Protein AF-0000000075758819 (afdb_homodimer)

Radius of gyration: 21.36 Å; Cα contacts (8 Å, |Δi|>4): 501; chains: 2; bounding box: 57×63×83 Å

Secondary structure (DSSP, 8-state):
--------------------S----EEEEEEEESSTTSSSSEEEEEEEEGGGTT--EEGGGG--EEEEEEEEE-TTEEEEEESSSSS-SS-EEE-BT-EEEEEEEE-EEEEEE--/-----------------------PPEEEEEEEESSTTSSSSEEEEEEEEGGGTT--EEGGGG--EEEEEEEEE-TTEEEEEESSSSS-SS-EEE-BT-EEEEEEEE-EEEEEE--

Nearest PDB structures (foldseek):
  4ni3-assembly1_A  TM=6.084E-01  e=2.681E-01  Fusarium graminearum
  7qfa-assembly3_C  TM=2.746E-01  e=2.048E+00  Homo sapiens
  6xwv-assembly1_C  TM=3.159E-01  e=7.795E+00  Drosophila melanogaster
  6xwv-assembly1_B  TM=2.775E-01  e=9.834E+00  Drosophila melanogaster
  2oa2-assembly1_A-2  TM=1.969E-01  e=6.548E+00  Halalkalibacterium halodurans

Foldseek 3Di:
DPPPPPPPPPPPPPPPPPVPDPPQDFQWKKWFAQAFDPPHRTLDIDGDHDVCAFPKAWPSVQHFTFKMAIADHHPQKWKWWALDRPCPPDTDTHDHPDMDGDPGGTTIMHMHGDD/DPPPPPPPPPPPPPPPPPPPDPPQDFQWKKWFAQAFDPPHRTLDIDGDHDVCAFPKAWPSVQHFTFKMAIADHHPQKWKWWALDRPCPPDTDTHDHPDMDGDPGGTTIMHMHGDD

Sequence (230 aa):
MHYITALSLTASLLGMVAATGNPVHRYTQLRAWGQPGCRASNLGEEGIYGDYIGLCVPLGNYDTIRSVSVESVESGCTLYIYRNLQCHSEPIEVPLMKCVSGEHEYKMYKLVCDDMHYITALSLTASLLGMVAATGNPVHRYTQLRAWGQPGCRASNLGEEGIYGDYIGLCVPLGNYDTIRSVSVESVESGCTLYIYRNLQCHSEPIEVPLMKCVSGEHEYKMYKLVCDD

pLDDT: mean 83.29, std 24.7, range [28.8, 98.88]

Organism: Penicillium rubens (strain ATCC 28089 / DSM 1075 / NRRL 1951 / Wisconsin 54-1255) (NCBI:txid500485)

Solvent-accessible surface area (backbone atoms only — not comparable to full-atom values): 13427 Å² total; per-residue (Å²): 135,83,79,74,76,76,76,74,73,74,73,75,73,72,70,71,74,66,79,72,61,76,86,67,61,60,45,27,33,33,37,38,9,50,31,57,69,62,65,48,58,70,71,49,75,48,70,41,42,70,91,50,55,67,40,65,32,70,31,71,85,75,43,69,26,13,12,36,30,22,76,44,66,41,90,66,48,47,42,28,37,15,65,49,91,75,70,77,66,78,74,40,74,43,52,80,78,34,81,41,61,41,94,57,52,39,39,21,31,34,39,43,63,66,130,134,82,78,75,76,76,76,74,73,74,75,76,72,73,69,72,75,64,75,74,60,78,85,67,63,59,44,28,33,32,36,38,8,49,30,57,70,62,67,48,59,72,71,49,74,47,71,41,42,72,91,49,56,68,41,64,33,70,30,73,85,74,44,67,26,13,11,37,30,21,77,43,64,41,90,65,46,48,43,30,36,14,65,48,91,74,70,77,65,77,76,38,74,43,53,80,79,33,77,41,62,39,93,57,54,39,40,21,31,35,39,44,62,66,132

Structure (mmCIF, N/CA/C/O backbone):
data_AF-0000000075758819-model_v1
#
loop_
_entity.id
_entity.type
_entity.pdbx_description
1 polymer 'Pc21g00520 protein'
#
loop_
_atom_site.group_PDB
_atom_site.id
_atom_site.type_symbol
_atom_site.label_atom_id
_atom_site.label_alt_id
_atom_site.label_comp_id
_atom_site.label_asym_id
_atom_site.label_entity_id
_atom_site.label_seq_id
_atom_site.pdbx_PDB_ins_code
_atom_site.Cartn_x
_atom_site.Cartn_y
_atom_site.Cartn_z
_atom_site.occupancy
_atom_site.B_iso_or_equiv
_atom_site.auth_seq_id
_atom_site.auth_comp_id
_atom_site.auth_asym_id
_atom_site.auth_atom_id
_atom_site.pdbx_PDB_model_num
ATOM 1 N N . MET A 1 1 ? -13.094 -2.523 -61.094 1 31.61 1 MET A N 1
ATOM 2 C CA . MET A 1 1 ? -12.102 -1.823 -60.281 1 31.61 1 MET A CA 1
ATOM 3 C C . MET A 1 1 ? -12.586 -1.68 -58.844 1 31.61 1 MET A C 1
ATOM 5 O O . MET A 1 1 ? -13.609 -1.045 -58.594 1 31.61 1 MET A O 1
ATOM 9 N N . HIS A 1 2 ? -12.758 -2.809 -58.156 1 40.47 2 HIS A N 1
ATOM 10 C CA . HIS A 1 2 ? -13.234 -2.961 -56.781 1 40.47 2 HIS A CA 1
ATOM 11 C C . HIS A 1 2 ? -12.359 -2.189 -55.781 1 40.47 2 HIS A C 1
ATOM 13 O O . HIS A 1 2 ? -11.133 -2.316 -55.812 1 40.47 2 HIS A O 1
ATOM 19 N N . TYR A 1 3 ? -12.781 -0.936 -55.469 1 35 3 TYR A N 1
ATOM 20 C CA . TYR A 1 3 ? -12.172 -0.061 -54.469 1 35 3 TYR A CA 1
ATOM 21 C C . TYR A 1 3 ? -12.086 -0.757 -53.125 1 35 3 TYR A C 1
ATOM 23 O O . TYR A 1 3 ? -13.102 -1.226 -52.594 1 35 3 TYR A O 1
ATOM 31 N N . ILE A 1 4 ? -11.086 -1.514 -52.875 1 37 4 ILE A N 1
ATOM 32 C CA . ILE A 1 4 ? -10.797 -2.092 -51.562 1 37 4 ILE A CA 1
ATOM 33 C C . ILE A 1 4 ? -10.664 -0.981 -50.531 1 37 4 ILE A C 1
ATOM 35 O O . ILE A 1 4 ? -9.812 -0.103 -50.656 1 37 4 ILE A O 1
ATOM 39 N N . THR A 1 5 ? -11.773 -0.518 -50.062 1 35.5 5 THR A N 1
ATOM 40 C CA . THR A 1 5 ? -11.688 0.422 -48.938 1 35.5 5 THR A CA 1
ATOM 41 C C . THR A 1 5 ? -10.891 -0.175 -47.781 1 35.5 5 THR A C 1
ATOM 43 O O . THR A 1 5 ? -11.258 -1.219 -47.25 1 35.5 5 THR A O 1
ATOM 46 N N . ALA A 1 6 ? -9.57 0.088 -47.781 1 42.62 6 ALA A N 1
ATOM 47 C CA . ALA A 1 6 ? -8.672 -0.248 -46.656 1 42.62 6 ALA A CA 1
ATOM 48 C C . ALA A 1 6 ? -9.164 0.358 -45.344 1 42.62 6 ALA A C 1
ATOM 50 O O . ALA A 1 6 ? -9.352 1.573 -45.25 1 42.62 6 ALA A O 1
ATOM 51 N N . LEU A 1 7 ? -10.109 -0.348 -44.719 1 38.16 7 LEU A N 1
ATOM 52 C CA . LEU A 1 7 ? -10.469 0.04 -43.344 1 38.16 7 LEU A CA 1
ATOM 53 C C . LEU A 1 7 ? -9.227 0.209 -42.469 1 38.16 7 LEU A C 1
ATOM 55 O O . LEU A 1 7 ? -8.445 -0.73 -42.312 1 38.16 7 LEU A O 1
ATOM 59 N N . SER A 1 8 ? -8.625 1.416 -42.5 1 32.53 8 SER A N 1
ATOM 60 C CA . SER A 1 8 ? -7.551 1.8 -41.594 1 32.53 8 SER A CA 1
ATOM 61 C C . SER A 1 8 ? -7.949 1.561 -40.125 1 32.53 8 SER A C 1
ATOM 63 O O . SER A 1 8 ? -8.938 2.123 -39.656 1 32.53 8 SER A O 1
ATOM 65 N N . LEU A 1 9 ? -7.875 0.321 -39.719 1 34.38 9 LEU A N 1
ATOM 66 C CA . LEU A 1 9 ? -8.016 0.096 -38.281 1 34.38 9 LEU A CA 1
ATOM 67 C C . LEU A 1 9 ? -7.074 1.005 -37.5 1 34.38 9 LEU A C 1
ATOM 69 O O . LEU A 1 9 ? -5.855 0.949 -37.688 1 34.38 9 LEU A O 1
ATOM 73 N N . THR A 1 10 ? -7.469 2.248 -37.312 1 30.88 10 THR A N 1
ATOM 74 C CA . THR A 1 10 ? -6.727 3.084 -36.375 1 30.88 10 THR A CA 1
ATOM 75 C C . THR A 1 10 ? -6.566 2.379 -35.031 1 30.88 10 THR A C 1
ATOM 77 O O . THR A 1 10 ? -7.559 2.01 -34.375 1 30.88 10 THR A O 1
ATOM 80 N N . ALA A 1 11 ? -5.57 1.532 -34.938 1 33.28 11 ALA A N 1
ATOM 81 C CA . ALA A 1 11 ? -5.168 1.012 -33.625 1 33.28 11 ALA A CA 1
ATOM 82 C C . ALA A 1 11 ? -5.012 2.139 -32.594 1 33.28 11 ALA A C 1
ATOM 84 O O . ALA A 1 11 ? -4.242 3.078 -32.812 1 33.28 11 ALA A O 1
ATOM 85 N N . SER A 1 12 ? -6.074 2.615 -31.984 1 30.61 12 SER A N 1
ATOM 86 C CA . SER A 1 12 ? -5.926 3.549 -30.875 1 30.61 12 SER A CA 1
ATOM 87 C C . SER A 1 12 ? -4.891 3.053 -29.875 1 30.61 12 SER A C 1
ATOM 89 O O . SER A 1 12 ? -4.988 1.928 -29.375 1 30.61 12 SER A O 1
ATOM 91 N N . LEU A 1 13 ? -3.627 3.471 -30.031 1 31.78 13 LEU A N 1
ATOM 92 C CA . LEU A 1 13 ? -2.631 3.305 -28.969 1 31.78 13 LEU A CA 1
ATOM 93 C C . LEU A 1 13 ? -3.158 3.826 -27.641 1 31.78 13 LEU A C 1
ATOM 95 O O . LEU A 1 13 ? -3.369 5.031 -27.484 1 31.78 13 LEU A O 1
ATOM 99 N N . LEU A 1 14 ? -4.113 3.15 -27.047 1 29.3 14 LEU A N 1
ATOM 100 C CA . LEU A 1 14 ? -4.309 3.479 -25.641 1 29.3 14 LEU A CA 1
ATOM 101 C C . LEU A 1 14 ? -2.967 3.676 -24.938 1 29.3 14 LEU A C 1
ATOM 103 O O . LEU A 1 14 ? -2.123 2.777 -24.938 1 29.3 14 LEU A O 1
ATOM 107 N N . GLY A 1 15 ? -2.365 4.844 -25.141 1 29.36 15 GLY A N 1
ATOM 108 C CA . GLY A 1 15 ? -1.236 5.227 -24.312 1 29.36 15 GLY A CA 1
ATOM 109 C C . GLY A 1 15 ? -1.367 4.75 -22.875 1 29.36 15 GLY A C 1
ATOM 110 O O . GLY A 1 15 ? -2.32 5.109 -22.188 1 29.36 15 GLY A O 1
ATOM 111 N N . MET A 1 16 ? -0.964 3.578 -22.578 1 29.86 16 MET A N 1
ATOM 112 C CA . MET A 1 16 ? -0.69 3.264 -21.172 1 29.86 16 MET A CA 1
ATOM 113 C C . MET A 1 16 ? 0.051 4.41 -20.5 1 29.86 16 MET A C 1
ATOM 115 O O . MET A 1 16 ? 1.147 4.781 -20.922 1 29.86 16 MET A O 1
ATOM 119 N N . VAL A 1 17 ? -0.583 5.535 -20.297 1 29.95 17 VAL A N 1
ATOM 120 C CA . VAL A 1 17 ? 0.071 6.504 -19.422 1 29.95 17 VAL A CA 1
ATOM 121 C C . VAL A 1 17 ? 0.941 5.773 -18.406 1 29.95 17 VAL A C 1
ATOM 123 O O . VAL A 1 17 ? 0.427 5.09 -17.516 1 29.95 17 VAL A O 1
ATOM 126 N N . ALA A 1 18 ? 2.1 5.285 -18.859 1 33.56 18 ALA A N 1
ATOM 127 C CA . ALA A 1 18 ? 3.115 4.973 -17.844 1 33.56 18 ALA A CA 1
ATOM 128 C C . ALA A 1 18 ? 3.215 6.082 -16.812 1 33.56 18 ALA A C 1
ATOM 130 O O . ALA A 1 18 ? 3.312 7.262 -17.156 1 33.56 18 ALA A O 1
ATOM 131 N N . ALA A 1 19 ? 2.465 6.199 -15.859 1 35.12 19 ALA A N 1
ATOM 132 C CA . ALA A 1 19 ? 2.824 7.113 -14.781 1 35.12 19 ALA A CA 1
ATOM 133 C C . ALA A 1 19 ? 4.32 7.406 -14.781 1 35.12 19 ALA A C 1
ATOM 135 O O . ALA A 1 19 ? 5.141 6.488 -14.695 1 35.12 19 ALA A O 1
ATOM 136 N N . THR A 1 20 ? 4.891 8.336 -15.516 1 36.16 20 THR A N 1
ATOM 137 C CA . THR A 1 20 ? 6.238 8.867 -15.664 1 36.16 20 THR A CA 1
ATOM 138 C C . THR A 1 20 ? 6.93 8.984 -14.312 1 36.16 20 THR A C 1
ATOM 140 O O . THR A 1 20 ? 7.785 9.852 -14.117 1 36.16 20 THR A O 1
ATOM 143 N N . GLY A 1 21 ? 6.34 8.641 -13.258 1 37.31 21 GLY A N 1
ATOM 144 C CA . GLY A 1 21 ? 7.25 8.836 -12.141 1 37.31 21 GLY A CA 1
ATOM 145 C C . GLY A 1 21 ? 8.672 8.398 -12.445 1 37.31 21 GLY A C 1
ATOM 146 O O . GLY A 1 21 ? 8.922 7.762 -13.477 1 37.31 21 GLY A O 1
ATOM 147 N N . ASN A 1 22 ? 9.828 9.094 -11.984 1 41.5 22 ASN A N 1
ATOM 148 C CA . ASN A 1 22 ? 11.211 8.648 -12.133 1 41.5 22 ASN A CA 1
ATOM 149 C C . ASN A 1 22 ? 11.297 7.148 -12.391 1 41.5 22 ASN A C 1
ATOM 151 O O . ASN A 1 22 ? 10.641 6.363 -11.703 1 41.5 22 ASN A O 1
ATOM 155 N N . PRO A 1 23 ? 11.742 6.762 -13.555 1 50.12 23 PRO A N 1
ATOM 156 C CA . PRO A 1 23 ? 11.812 5.355 -13.969 1 50.12 23 PRO A CA 1
ATOM 157 C C . PRO A 1 23 ? 12.266 4.434 -12.836 1 50.12 23 PRO A C 1
ATOM 159 O O . PRO A 1 23 ? 13.445 4.102 -12.742 1 50.12 23 PRO A O 1
ATOM 162 N N . VAL A 1 24 ? 11.695 4.766 -11.578 1 69 24 VAL A N 1
ATOM 163 C CA . VAL A 1 24 ? 12.18 3.93 -10.484 1 69 24 VAL A CA 1
ATOM 164 C C . VAL A 1 24 ? 12.008 2.457 -10.852 1 69 24 VAL A C 1
ATOM 166 O O . VAL A 1 24 ? 11.016 2.076 -11.477 1 69 24 VAL A O 1
ATOM 169 N N . HIS A 1 25 ? 13.195 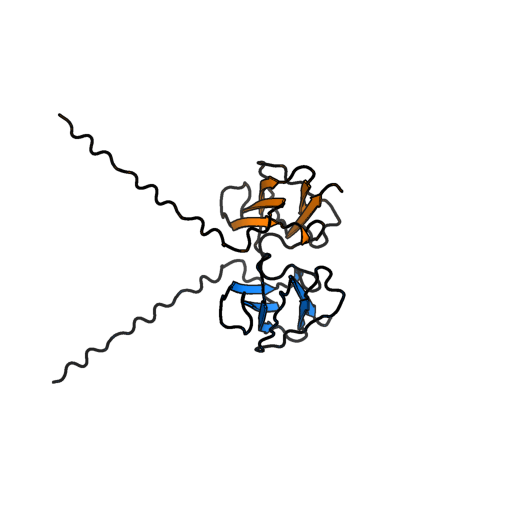1.837 -10.953 1 88 25 HIS A N 1
ATOM 170 C CA . HIS A 1 25 ? 13.328 0.43 -11.305 1 88 25 HIS A CA 1
ATOM 171 C C . HIS A 1 25 ? 12.383 -0.441 -10.492 1 88 25 HIS A C 1
ATOM 173 O O . HIS A 1 25 ? 12.422 -0.427 -9.258 1 88 25 HIS A O 1
ATOM 179 N N . ARG A 1 26 ? 11.445 -1.097 -11.227 1 93.44 26 ARG A N 1
ATOM 180 C CA . ARG A 1 26 ? 10.57 -2.088 -10.609 1 93.44 26 ARG A CA 1
ATOM 181 C C . ARG A 1 26 ? 11.25 -3.453 -10.547 1 93.44 26 ARG A C 1
ATOM 183 O O . ARG A 1 26 ? 11.602 -4.02 -11.586 1 93.44 26 ARG A O 1
ATOM 190 N N . TYR A 1 27 ? 11.398 -3.938 -9.406 1 97.25 27 TYR A N 1
ATOM 191 C CA . TYR A 1 27 ? 11.945 -5.281 -9.227 1 97.25 27 TYR A CA 1
ATOM 192 C C . TYR A 1 27 ? 10.906 -6.336 -9.586 1 97.25 27 TYR A C 1
ATOM 194 O O . TYR A 1 27 ? 11.258 -7.465 -9.945 1 97.25 27 TYR A O 1
ATOM 202 N N . THR A 1 28 ? 9.656 -5.992 -9.453 1 97.19 28 THR A N 1
ATOM 203 C CA . THR A 1 28 ? 8.547 -6.855 -9.852 1 97.19 28 THR A CA 1
ATOM 204 C C . THR A 1 28 ? 7.352 -6.023 -10.305 1 97.19 28 THR A C 1
ATOM 206 O O . THR A 1 28 ? 7.109 -4.938 -9.773 1 97.19 28 THR A O 1
ATOM 209 N N . GLN A 1 29 ? 6.711 -6.551 -11.234 1 97.06 29 GLN A N 1
ATOM 210 C CA . GLN A 1 29 ? 5.402 -6.043 -11.633 1 97.06 29 GLN A CA 1
ATOM 211 C C . GLN A 1 29 ? 4.332 -7.125 -11.516 1 97.06 29 GLN A C 1
ATOM 213 O O . GLN A 1 29 ? 4.449 -8.195 -12.125 1 97.06 29 GLN A O 1
ATOM 218 N N . LEU A 1 30 ? 3.332 -6.879 -10.695 1 98.12 30 LEU A N 1
ATOM 219 C CA . LEU A 1 30 ? 2.219 -7.816 -10.586 1 98.12 30 LEU A CA 1
ATOM 220 C C . LEU A 1 30 ? 0.93 -7.191 -11.109 1 98.12 30 LEU A C 1
ATOM 222 O O . LEU A 1 30 ? 0.866 -5.98 -11.328 1 98.12 30 LEU A O 1
ATOM 226 N N . ARG A 1 31 ? 0.004 -8.031 -11.391 1 97.88 31 ARG A N 1
ATOM 227 C CA . ARG A 1 31 ? -1.374 -7.645 -11.672 1 97.88 31 ARG A CA 1
ATOM 228 C C . ARG A 1 31 ? -2.35 -8.383 -10.758 1 97.88 31 ARG A C 1
ATOM 230 O O . ARG A 1 31 ? -2.154 -9.562 -10.461 1 97.88 31 ARG A O 1
ATOM 237 N N . ALA A 1 32 ? -3.373 -7.703 -10.312 1 98.25 32 ALA A N 1
ATOM 238 C CA . ALA A 1 32 ? -4.34 -8.289 -9.383 1 98.25 32 ALA A CA 1
ATOM 239 C C . ALA A 1 32 ? -5.762 -8.172 -9.93 1 98.25 32 ALA A C 1
ATOM 241 O O . ALA A 1 32 ? -6.066 -7.254 -10.695 1 98.25 32 ALA A O 1
ATOM 242 N N . TRP A 1 33 ? -6.57 -9.078 -9.523 1 98.12 33 TRP A N 1
ATOM 243 C CA . TRP A 1 33 ? -7.98 -9.102 -9.898 1 98.12 33 TRP A CA 1
ATOM 244 C C . TRP A 1 33 ? -8.859 -9.336 -8.672 1 98.12 33 TRP A C 1
ATOM 246 O O . TRP A 1 33 ? -8.477 -10.047 -7.746 1 98.12 33 TRP A O 1
ATOM 256 N N . GLY A 1 34 ? -10.023 -8.805 -8.758 1 97.69 34 GLY A N 1
ATOM 257 C CA . GLY A 1 34 ? -10.953 -8.922 -7.648 1 97.69 34 GLY A CA 1
ATOM 258 C C . GLY A 1 34 ? -11.695 -10.242 -7.625 1 97.69 34 GLY A C 1
ATOM 259 O O . GLY A 1 34 ? -12.344 -10.578 -6.633 1 97.69 34 GLY A O 1
ATOM 260 N N . GLN A 1 35 ? -11.633 -10.922 -8.695 1 98.12 35 GLN A N 1
ATOM 261 C CA . GLN A 1 35 ? -12.258 -12.234 -8.789 1 98.12 35 GLN A CA 1
ATOM 262 C C . GLN A 1 35 ? -11.211 -13.32 -9.047 1 98.12 35 GLN A C 1
ATOM 264 O O . GLN A 1 35 ? -10.125 -13.031 -9.547 1 98.12 35 GLN A O 1
ATOM 269 N N . PRO A 1 36 ? -11.602 -14.555 -8.711 1 98.44 36 PRO A N 1
ATOM 270 C CA . PRO A 1 36 ? -10.664 -15.641 -8.992 1 98.44 36 PRO A CA 1
ATOM 271 C C . PRO A 1 36 ? -10.406 -15.82 -10.492 1 98.44 36 PRO A C 1
ATOM 273 O O . PRO A 1 36 ? -11.266 -15.5 -11.312 1 98.44 36 PRO A O 1
ATOM 276 N N . GLY A 1 37 ? -9.125 -16.219 -10.812 1 98.56 37 GLY A N 1
ATOM 277 C CA . GLY A 1 37 ? -8.875 -16.734 -12.148 1 98.56 37 GLY A CA 1
ATOM 278 C C . GLY A 1 37 ? -8.148 -15.75 -13.039 1 98.56 37 GLY A C 1
ATOM 279 O O . GLY A 1 37 ? -7.996 -15.992 -14.242 1 98.56 37 GLY A O 1
ATOM 280 N N . CYS A 1 38 ? -7.773 -14.688 -12.602 1 98.62 38 CYS A N 1
ATOM 281 C CA . CYS A 1 38 ? -6.945 -13.711 -13.305 1 98.62 38 CYS A CA 1
ATOM 282 C C . CYS A 1 38 ? -7.598 -13.273 -14.609 1 98.62 38 CYS A C 1
ATOM 284 O O . CYS A 1 38 ? -6.934 -13.203 -15.648 1 98.62 38 CYS A O 1
ATOM 286 N N . ARG A 1 39 ? -8.812 -13 -14.539 1 98 39 ARG A N 1
ATOM 287 C CA . ARG A 1 39 ? -9.516 -12.594 -15.758 1 98 39 ARG A CA 1
ATOM 288 C C . ARG A 1 39 ? -10.492 -11.461 -15.461 1 98 39 ARG A C 1
ATOM 290 O O . ARG A 1 39 ? -10.398 -10.383 -16.047 1 98 39 ARG A O 1
ATOM 297 N N . ALA A 1 40 ? -11.422 -11.617 -14.602 1 98 40 ALA A N 1
ATOM 298 C CA . ALA A 1 40 ? -12.484 -10.648 -14.328 1 98 40 ALA A CA 1
ATOM 299 C C . ALA A 1 40 ? -12.086 -9.703 -13.203 1 98 40 ALA A C 1
ATOM 301 O O . ALA A 1 40 ? -11.375 -10.094 -12.281 1 98 40 ALA A O 1
ATOM 302 N N . SER A 1 41 ? -12.609 -8.43 -13.305 1 97 41 SER A N 1
ATOM 303 C CA . SER A 1 41 ? -12.352 -7.406 -12.297 1 97 41 SER A CA 1
ATOM 304 C C . SER A 1 41 ? -10.859 -7.098 -12.195 1 97 41 SER A C 1
ATOM 306 O O . SER A 1 41 ? -10.281 -7.168 -11.109 1 97 41 SER A O 1
ATOM 308 N N . ASN A 1 42 ? -10.359 -6.766 -13.312 1 97.62 42 ASN A N 1
ATOM 309 C CA . ASN A 1 42 ? -8.953 -6.359 -13.398 1 97.62 42 ASN A CA 1
ATOM 310 C C . ASN A 1 42 ? -8.703 -5.078 -12.609 1 97.62 42 ASN A C 1
ATOM 312 O O . ASN A 1 42 ? -9.227 -4.016 -12.953 1 97.62 42 ASN A O 1
ATOM 316 N N . LEU A 1 43 ? -7.891 -5.152 -11.586 1 95.94 43 LEU A N 1
ATOM 317 C CA . LEU A 1 43 ? -7.652 -4.008 -10.711 1 95.94 43 LEU A CA 1
ATOM 318 C C . LEU A 1 43 ? -6.34 -3.316 -11.062 1 95.94 43 LEU A C 1
ATOM 320 O O . LEU A 1 43 ? -5.918 -2.383 -10.383 1 95.94 43 LEU A O 1
ATOM 324 N N . GLY A 1 44 ? -5.68 -3.797 -12.109 1 93.88 44 GLY A N 1
ATOM 325 C CA . GLY A 1 44 ? -4.512 -3.107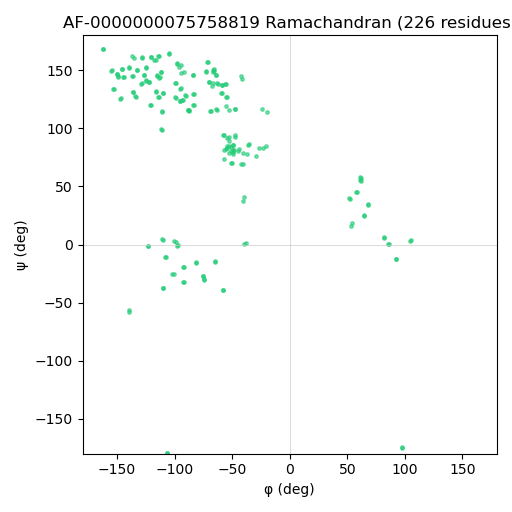 -12.633 1 93.88 44 GLY A CA 1
ATOM 326 C C . GLY A 1 44 ? -3.203 -3.686 -12.125 1 93.88 44 GLY A C 1
ATOM 327 O O . GLY A 1 44 ? -3.178 -4.781 -11.562 1 93.88 44 GLY A O 1
ATOM 328 N N . GLU A 1 45 ? -2.088 -2.979 -12.5 1 94.12 45 GLU A N 1
ATOM 329 C CA . GLU A 1 45 ? -0.735 -3.414 -12.18 1 94.12 45 GLU A CA 1
ATOM 330 C C . GLU A 1 45 ? -0.219 -2.721 -10.922 1 94.12 45 GLU A C 1
ATOM 332 O O . GLU A 1 45 ? -0.673 -1.626 -10.578 1 94.12 45 GLU A O 1
ATOM 337 N N . GLU A 1 46 ? 0.667 -3.383 -10.266 1 92.25 46 GLU A N 1
ATOM 338 C CA . GLU A 1 46 ? 1.439 -2.82 -9.156 1 92.25 46 GLU A CA 1
ATOM 339 C C . GLU A 1 46 ? 2.924 -3.15 -9.297 1 92.25 46 GLU A C 1
ATOM 341 O O . GLU A 1 46 ? 3.291 -4.316 -9.469 1 92.25 46 GLU A O 1
ATOM 346 N N . GLY A 1 47 ? 3.73 -2.094 -9.234 1 94 47 GLY A N 1
ATOM 347 C CA . GLY A 1 47 ? 5.176 -2.266 -9.234 1 94 47 GLY A CA 1
ATOM 348 C C . GLY A 1 47 ? 5.785 -2.201 -7.852 1 94 47 GLY A C 1
ATOM 349 O O . GLY A 1 47 ? 5.383 -1.381 -7.027 1 94 47 GLY A O 1
ATOM 350 N N . ILE A 1 48 ? 6.727 -3.072 -7.633 1 95.12 48 ILE A N 1
ATOM 351 C CA . ILE A 1 48 ? 7.445 -3.061 -6.363 1 95.12 48 ILE A CA 1
ATOM 352 C C . ILE A 1 48 ? 8.875 -2.586 -6.582 1 95.12 48 ILE A C 1
ATOM 354 O O . ILE A 1 48 ? 9.594 -3.133 -7.426 1 95.12 48 ILE A O 1
ATOM 358 N N . TYR A 1 49 ? 9.273 -1.641 -5.781 1 94.12 49 TYR A N 1
ATOM 359 C CA . TYR A 1 49 ? 10.562 -0.977 -5.965 1 94.12 49 TYR A CA 1
ATOM 360 C C . TYR A 1 49 ? 11.578 -1.453 -4.93 1 94.12 49 TYR A C 1
ATOM 362 O O . TYR A 1 49 ? 11.203 -2.074 -3.932 1 94.12 49 TYR A O 1
ATOM 370 N N . GLY A 1 50 ? 12.828 -1.157 -5.227 1 93.56 50 GLY A N 1
ATOM 371 C CA . GLY A 1 50 ? 13.953 -1.712 -4.488 1 93.56 50 GLY A CA 1
ATOM 372 C C . GLY A 1 50 ? 13.906 -1.399 -3.004 1 93.56 50 GLY A C 1
ATOM 373 O O . GLY A 1 50 ? 14.219 -2.254 -2.174 1 93.56 50 GLY A O 1
ATOM 374 N N . ASP A 1 51 ? 13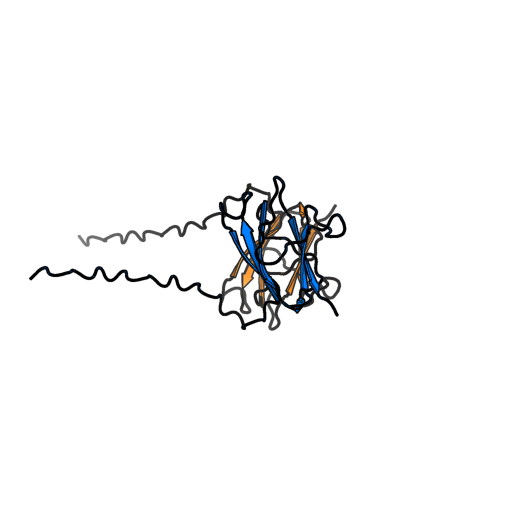.5 -0.203 -2.629 1 91.25 51 ASP A N 1
ATOM 375 C CA . ASP A 1 51 ? 13.484 0.225 -1.233 1 91.25 51 ASP A CA 1
ATOM 376 C C . ASP A 1 51 ? 12.492 -0.597 -0.416 1 91.25 51 ASP A C 1
ATOM 378 O O . ASP A 1 51 ? 12.562 -0.63 0.814 1 91.25 51 ASP A O 1
ATOM 382 N N . TYR A 1 52 ? 11.656 -1.308 -1.085 1 94.25 52 TYR A N 1
ATOM 383 C CA . TYR A 1 52 ? 10.531 -1.916 -0.383 1 94.25 52 TYR A CA 1
ATOM 384 C C . TYR A 1 52 ? 10.68 -3.434 -0.333 1 94.25 52 TYR A C 1
ATOM 386 O O . TYR A 1 52 ? 9.773 -4.133 0.127 1 94.25 52 TYR A O 1
ATOM 394 N N . ILE A 1 53 ? 11.789 -3.895 -0.821 1 95.62 53 ILE A N 1
ATOM 395 C CA . ILE A 1 53 ? 12.094 -5.32 -0.728 1 95.62 53 ILE A CA 1
ATOM 396 C C . ILE A 1 53 ? 12.133 -5.742 0.739 1 95.62 53 ILE A C 1
ATOM 398 O O . ILE A 1 53 ? 12.727 -5.055 1.573 1 95.62 53 ILE A O 1
ATOM 402 N N . GLY A 1 54 ? 11.414 -6.824 1.012 1 95.56 54 GLY A N 1
ATOM 403 C CA . GLY A 1 54 ? 11.414 -7.375 2.357 1 95.56 54 GLY A CA 1
ATOM 404 C C . GLY A 1 54 ? 10.281 -6.836 3.219 1 95.56 54 GLY A C 1
ATOM 405 O O . GLY A 1 54 ? 10.023 -7.355 4.305 1 95.56 54 GLY A O 1
ATOM 406 N N . LEU A 1 55 ? 9.617 -5.812 2.795 1 94.94 55 LEU A N 1
ATOM 407 C CA . LEU A 1 55 ? 8.539 -5.215 3.578 1 94.94 55 LEU A CA 1
ATOM 408 C C . LEU A 1 55 ? 7.227 -5.961 3.35 1 94.94 55 LEU A C 1
ATOM 410 O O . LEU A 1 55 ? 7 -6.512 2.27 1 94.94 55 LEU A O 1
ATOM 414 N N . CYS A 1 56 ? 6.426 -6.031 4.414 1 96.31 56 CYS A N 1
ATOM 415 C CA . CYS A 1 56 ? 5.059 -6.535 4.344 1 96.31 56 CYS A CA 1
ATOM 416 C C . CYS A 1 56 ? 4.082 -5.422 3.986 1 96.31 56 CYS A C 1
ATOM 418 O O . CYS A 1 56 ? 3.92 -4.465 4.746 1 96.31 56 CYS A O 1
ATOM 420 N N . VAL A 1 57 ? 3.455 -5.523 2.85 1 95.38 57 VAL A N 1
ATOM 421 C CA . VAL A 1 57 ? 2.711 -4.406 2.283 1 95.38 57 VAL A CA 1
ATOM 422 C C . VAL A 1 57 ? 1.301 -4.855 1.908 1 95.38 57 VAL A C 1
ATOM 424 O O . VAL A 1 57 ? 1.112 -5.961 1.396 1 95.38 57 VAL A O 1
ATOM 427 N N . PRO A 1 58 ? 0.239 -3.986 2.203 1 94.88 58 PRO A N 1
ATOM 428 C CA . PRO A 1 58 ? -1.097 -4.352 1.726 1 94.88 58 PRO A CA 1
ATOM 429 C C . PRO A 1 58 ? -1.158 -4.512 0.208 1 94.88 58 PRO A C 1
ATOM 431 O O . PRO A 1 58 ? -0.549 -3.725 -0.524 1 94.88 58 PRO A O 1
ATOM 434 N N . LEU A 1 59 ? -1.834 -5.531 -0.158 1 94.44 59 LEU A N 1
ATOM 435 C CA . LEU A 1 59 ? -2.012 -5.82 -1.577 1 94.44 59 LEU A CA 1
ATOM 436 C C . LEU A 1 59 ? -3.174 -5.02 -2.152 1 94.44 59 LEU A C 1
ATOM 438 O O . LEU A 1 59 ? -4.281 -5.047 -1.614 1 94.44 59 LEU A O 1
ATOM 442 N N . GLY A 1 60 ? -2.924 -4.32 -3.283 1 87.75 60 GLY A N 1
ATOM 443 C CA . GLY A 1 60 ? -3.967 -3.699 -4.082 1 87.75 60 GLY A CA 1
ATOM 444 C C . GLY A 1 60 ? -4.648 -2.541 -3.379 1 87.75 60 GLY A C 1
ATOM 445 O O . GLY A 1 60 ? -5.852 -2.324 -3.549 1 87.75 60 GLY A O 1
ATOM 446 N N . ASN A 1 61 ? -4.016 -1.772 -2.609 1 80.12 61 ASN A N 1
ATOM 447 C CA . ASN A 1 61 ? -4.602 -0.618 -1.936 1 80.12 61 ASN A CA 1
ATOM 448 C C . ASN A 1 61 ? -5.883 -0.991 -1.196 1 80.12 61 ASN A C 1
ATOM 450 O O . ASN A 1 61 ? -6.914 -0.338 -1.365 1 80.12 61 ASN A O 1
ATOM 454 N N . TYR A 1 62 ? -5.977 -2.029 -0.594 1 80.5 62 TYR A N 1
ATOM 455 C CA . TYR A 1 62 ? -7.023 -2.5 0.307 1 80.5 62 TYR A CA 1
ATOM 456 C C . TYR A 1 62 ? -8.203 -3.068 -0.474 1 80.5 62 TYR A C 1
ATOM 458 O O . TYR A 1 62 ? -9.258 -3.352 0.099 1 80.5 62 TYR A O 1
ATOM 466 N N . ASP A 1 63 ? -8.125 -3.188 -1.735 1 86.69 63 ASP A N 1
ATOM 467 C CA . ASP A 1 63 ? -9.156 -3.854 -2.525 1 86.69 63 ASP A CA 1
ATOM 468 C C . ASP A 1 63 ? -9.219 -5.344 -2.205 1 86.69 63 ASP A C 1
ATOM 470 O O . ASP A 1 63 ? -8.242 -5.922 -1.727 1 86.69 63 ASP A O 1
ATOM 474 N N . THR A 1 64 ? -10.43 -5.875 -2.355 1 93.56 64 THR A N 1
ATOM 475 C CA . THR A 1 64 ? -10.531 -7.328 -2.281 1 93.56 64 THR A CA 1
ATOM 476 C C . THR A 1 64 ? -9.852 -7.98 -3.482 1 93.56 64 THR A C 1
ATOM 478 O O . THR A 1 64 ? -10.273 -7.777 -4.625 1 93.56 64 THR A O 1
ATOM 481 N N . ILE A 1 65 ? -8.758 -8.758 -3.299 1 97.5 65 ILE A N 1
ATOM 482 C CA . ILE A 1 65 ? -8.008 -9.422 -4.355 1 97.5 65 ILE A CA 1
ATOM 483 C C . ILE A 1 65 ? -8.133 -10.938 -4.207 1 97.5 65 ILE A C 1
ATOM 485 O O . ILE A 1 65 ? -7.867 -11.484 -3.139 1 97.5 65 ILE A O 1
ATOM 489 N N . ARG A 1 66 ? -8.531 -11.531 -5.297 1 98.56 66 ARG A N 1
ATOM 490 C CA . ARG A 1 66 ? -8.703 -12.977 -5.203 1 98.56 66 ARG A CA 1
ATOM 491 C C . ARG A 1 66 ? -7.852 -13.703 -6.238 1 98.56 66 ARG A C 1
ATOM 493 O O . ARG A 1 66 ? -7.797 -14.938 -6.254 1 98.56 66 ARG A O 1
ATOM 500 N N . SER A 1 67 ? -7.102 -12.977 -7.082 1 98.81 67 SER A N 1
ATOM 501 C CA . SER A 1 67 ? -6.109 -13.602 -7.953 1 98.81 67 SER A CA 1
ATOM 502 C C . SER A 1 67 ? -5.008 -12.617 -8.328 1 98.81 67 SER A C 1
ATOM 504 O O . SER A 1 67 ? -5.227 -11.406 -8.336 1 98.81 67 SER A O 1
ATOM 506 N N . VAL A 1 68 ? -3.83 -13.133 -8.555 1 98.81 68 VAL A N 1
ATOM 507 C CA . VAL A 1 68 ? -2.619 -12.352 -8.789 1 98.81 68 VAL A CA 1
ATOM 508 C C . VAL A 1 68 ? -1.729 -13.078 -9.797 1 98.81 68 VAL A C 1
ATOM 510 O O . VAL A 1 68 ? -1.642 -14.305 -9.789 1 98.81 68 VAL A O 1
ATOM 513 N N . SER A 1 69 ? -1.097 -12.336 -10.586 1 98.81 69 SER A N 1
ATOM 514 C CA . SER A 1 69 ? -0.042 -12.844 -11.453 1 98.81 69 SER A CA 1
ATOM 515 C C . SER A 1 69 ? 1.162 -11.906 -11.469 1 98.81 69 SER A C 1
ATOM 517 O O . SER A 1 69 ? 1.008 -10.688 -11.391 1 98.81 69 SER A O 1
ATOM 519 N N . VAL A 1 70 ? 2.299 -12.531 -11.57 1 98.81 70 VAL A N 1
ATOM 520 C CA . VAL A 1 70 ? 3.514 -11.742 -11.742 1 98.81 70 VAL A CA 1
ATOM 521 C C . VAL A 1 70 ? 3.848 -11.633 -13.234 1 98.81 70 VAL A C 1
ATOM 523 O O . VAL A 1 70 ? 3.996 -12.641 -13.922 1 98.81 70 VAL A O 1
ATOM 526 N N . GLU A 1 71 ? 3.93 -10.422 -13.625 1 98.38 71 GLU A N 1
ATOM 527 C CA . GLU A 1 71 ? 4.191 -10.18 -15.039 1 98.38 71 GLU A CA 1
ATOM 528 C C . GLU A 1 71 ? 5.688 -10.055 -15.305 1 98.38 71 GLU A C 1
ATOM 530 O O . GLU A 1 71 ? 6.152 -10.359 -16.406 1 98.38 71 GLU A O 1
ATOM 535 N N . SER A 1 72 ? 6.418 -9.547 -14.375 1 98.19 72 SER A N 1
ATOM 536 C CA . SER A 1 72 ? 7.875 -9.5 -14.422 1 98.19 72 SER A CA 1
ATOM 537 C C . SER A 1 72 ? 8.477 -9.547 -13.023 1 98.19 72 SER A C 1
ATOM 539 O O . SER A 1 72 ? 7.887 -9.031 -12.07 1 98.19 72 SER A O 1
ATOM 541 N N . VAL A 1 73 ? 9.625 -10.164 -12.961 1 98.25 73 VAL A N 1
ATOM 542 C CA . VAL A 1 73 ? 10.328 -10.258 -11.688 1 98.25 73 VAL A CA 1
ATOM 543 C C . VAL A 1 73 ? 11.828 -10.375 -11.93 1 98.25 73 VAL A C 1
ATOM 545 O O . VAL A 1 73 ? 12.266 -11.07 -12.852 1 98.25 73 VAL A O 1
ATOM 548 N N . GLU A 1 74 ? 12.555 -9.586 -11.18 1 97.62 74 GLU A N 1
ATOM 549 C CA . GLU A 1 74 ? 14.008 -9.641 -11.289 1 97.62 74 GLU A CA 1
ATOM 550 C C . GLU A 1 74 ? 14.547 -10.992 -10.812 1 97.62 74 GLU A C 1
ATOM 552 O O . GLU A 1 74 ? 13.984 -11.602 -9.898 1 97.62 74 GLU A O 1
ATOM 557 N N . SER A 1 75 ? 15.695 -11.344 -11.484 1 97 75 SER A N 1
ATOM 558 C CA . SER A 1 75 ? 16.344 -12.594 -11.078 1 97 75 SER A CA 1
ATOM 559 C C . SER A 1 75 ? 16.656 -12.586 -9.586 1 97 75 SER A C 1
ATOM 561 O O . SER A 1 75 ? 17.141 -11.586 -9.055 1 97 75 SER A O 1
ATOM 563 N N . GLY A 1 76 ? 16.406 -13.766 -8.938 1 98.06 76 GLY A N 1
ATOM 564 C CA . GLY A 1 76 ? 16.734 -13.906 -7.527 1 98.06 76 GLY A CA 1
ATOM 565 C C . GLY A 1 76 ? 15.625 -13.391 -6.613 1 98.06 76 GLY A C 1
ATOM 566 O O . GLY A 1 76 ? 15.75 -13.453 -5.391 1 98.06 76 GLY A O 1
ATOM 567 N N . CYS A 1 77 ? 14.578 -12.922 -7.184 1 98.56 77 CYS A N 1
ATOM 568 C CA . CYS A 1 77 ? 13.484 -12.398 -6.379 1 98.56 77 CYS A CA 1
ATOM 569 C C . CYS A 1 77 ? 12.25 -13.281 -6.492 1 98.56 77 CYS A C 1
ATOM 571 O O . CYS A 1 77 ? 11.992 -13.875 -7.547 1 98.56 77 CYS A O 1
ATOM 573 N N . THR A 1 78 ? 11.484 -13.344 -5.434 1 98.62 78 THR A N 1
ATOM 574 C CA . THR A 1 78 ? 10.234 -14.094 -5.371 1 98.62 78 THR A CA 1
ATOM 575 C C . THR A 1 78 ? 9.148 -13.281 -4.676 1 98.62 78 THR A C 1
ATOM 577 O O . THR A 1 78 ? 9.375 -12.727 -3.598 1 98.62 78 THR A O 1
ATOM 580 N N . LEU A 1 79 ? 7.988 -13.227 -5.309 1 98.75 79 LEU A N 1
ATOM 581 C CA . LEU A 1 79 ? 6.84 -12.562 -4.695 1 98.75 79 LEU A CA 1
ATOM 582 C C . LEU A 1 79 ? 6.016 -13.562 -3.887 1 98.75 79 LEU A C 1
ATOM 584 O O . LEU A 1 79 ? 5.652 -14.625 -4.387 1 98.75 79 LEU A O 1
ATOM 588 N N . TYR A 1 80 ? 5.746 -13.234 -2.688 1 98.69 80 TYR A N 1
ATOM 589 C CA . TYR A 1 80 ? 4.801 -13.969 -1.852 1 98.69 80 TYR A CA 1
ATOM 590 C C . TYR A 1 80 ? 3.574 -13.117 -1.54 1 98.69 80 TYR A C 1
ATOM 592 O O . TYR A 1 80 ? 3.691 -11.906 -1.313 1 98.69 80 TYR A O 1
ATOM 600 N N . ILE A 1 81 ? 2.424 -13.789 -1.496 1 98.5 81 ILE A N 1
ATOM 601 C CA . ILE A 1 81 ? 1.206 -13.133 -1.03 1 98.5 81 ILE A CA 1
ATOM 602 C C . ILE A 1 81 ? 0.658 -13.875 0.189 1 98.5 81 ILE A C 1
ATOM 604 O O . ILE A 1 81 ? 1.044 -15.016 0.458 1 98.5 81 ILE A O 1
ATOM 608 N N . TYR A 1 82 ? -0.163 -13.195 0.902 1 97.69 82 TYR A N 1
ATOM 609 C CA . TYR A 1 82 ? -0.638 -13.703 2.184 1 97.69 82 TYR A CA 1
ATOM 610 C C . TYR A 1 82 ? -2.121 -13.414 2.371 1 97.69 82 TYR A C 1
ATOM 612 O O . TYR A 1 82 ? -2.621 -12.383 1.911 1 97.69 82 TYR A O 1
ATOM 620 N N . ARG A 1 83 ? -2.773 -14.234 3.129 1 95.62 83 ARG A N 1
ATOM 621 C CA . ARG A 1 83 ? -4.188 -14.039 3.434 1 95.62 83 ARG A CA 1
ATOM 622 C C . ARG A 1 83 ? -4.363 -13.25 4.727 1 95.62 83 ARG A C 1
ATOM 624 O O . ARG A 1 83 ? -5.441 -12.719 4.992 1 95.62 83 ARG A O 1
ATOM 631 N N . ASN A 1 84 ? -3.328 -13.266 5.473 1 93.88 84 ASN A N 1
ATOM 632 C CA . ASN A 1 84 ? -3.377 -12.523 6.73 1 93.88 84 ASN A CA 1
ATOM 633 C C . ASN A 1 84 ? -2.535 -11.258 6.664 1 93.88 84 ASN A C 1
ATOM 635 O O . ASN A 1 84 ? -1.899 -10.977 5.645 1 93.88 84 ASN A O 1
ATOM 639 N N . LEU A 1 85 ? -2.49 -10.492 7.781 1 93.94 85 LEU A N 1
ATOM 640 C CA . LEU A 1 85 ? -1.904 -9.156 7.75 1 93.94 85 LEU A CA 1
ATOM 641 C C . LEU A 1 85 ? -0.459 -9.188 8.242 1 93.94 85 LEU A C 1
ATOM 643 O O . LEU A 1 85 ? 0.228 -8.164 8.219 1 93.94 85 LEU A O 1
ATOM 647 N N . GLN A 1 86 ? 0.141 -10.273 8.633 1 91.38 86 GLN A N 1
ATOM 648 C CA . GLN A 1 86 ? 1.432 -10.312 9.312 1 91.38 86 GLN A CA 1
ATOM 649 C C . GLN A 1 86 ? 2.523 -10.852 8.391 1 91.38 86 GLN A C 1
ATOM 651 O O . GLN A 1 86 ? 3.713 -10.703 8.68 1 91.38 86 GLN A O 1
ATOM 656 N N . CYS A 1 87 ? 2.232 -11.367 7.309 1 94.69 87 CYS A N 1
ATOM 657 C CA . CYS A 1 87 ? 3.18 -11.938 6.352 1 94.69 87 CYS A CA 1
ATOM 658 C C . CYS A 1 87 ? 4.078 -12.969 7.02 1 94.69 87 CYS A C 1
ATOM 660 O O . CYS A 1 87 ? 5.242 -13.117 6.645 1 94.69 87 CYS A O 1
ATOM 662 N N . HIS A 1 88 ? 3.824 -13.477 8.109 1 87.81 88 HIS A N 1
ATOM 663 C CA . HIS A 1 88 ? 4.723 -14.406 8.789 1 87.81 88 HIS A CA 1
ATOM 664 C C . HIS A 1 88 ? 4.273 -15.852 8.602 1 87.81 88 HIS A C 1
ATOM 666 O O . HIS A 1 88 ? 5.09 -16.766 8.664 1 87.81 88 HIS A O 1
ATOM 672 N N . SER A 1 89 ? 2.986 -16.016 8.359 1 87.94 89 SER A N 1
ATOM 673 C CA . SER A 1 89 ? 2.561 -17.406 8.281 1 87.94 89 SER A CA 1
ATOM 674 C C . SER A 1 89 ? 1.914 -17.719 6.934 1 87.94 89 SER A C 1
ATOM 676 O O . SER A 1 89 ? 1.239 -16.859 6.355 1 87.94 89 SER A O 1
ATOM 678 N N . GLU A 1 90 ? 2.229 -18.922 6.371 1 92 90 GLU A N 1
ATOM 679 C CA . GLU A 1 90 ? 1.63 -19.547 5.195 1 92 90 GLU A CA 1
ATOM 680 C C . GLU A 1 90 ? 1.846 -18.703 3.947 1 92 90 GLU A C 1
ATOM 682 O O . GLU A 1 90 ? 0.886 -18.328 3.27 1 92 90 GLU A O 1
ATOM 687 N N . PRO A 1 91 ? 3.119 -18.406 3.598 1 97.56 91 PRO A N 1
ATOM 688 C CA . PRO A 1 91 ? 3.369 -17.688 2.354 1 97.56 91 PRO A CA 1
ATOM 689 C C . PRO A 1 91 ? 2.91 -18.453 1.115 1 97.56 91 PRO A C 1
ATOM 691 O O . PRO A 1 91 ? 3.031 -19.672 1.063 1 97.56 91 PRO A O 1
ATOM 694 N N . ILE A 1 92 ? 2.303 -17.734 0.182 1 98.44 92 ILE A N 1
ATOM 695 C CA . ILE A 1 92 ? 1.948 -18.297 -1.121 1 98.44 92 ILE A CA 1
ATOM 696 C C . ILE A 1 92 ? 2.82 -17.656 -2.203 1 98.44 92 ILE A C 1
ATOM 698 O O . ILE A 1 92 ? 2.738 -16.453 -2.453 1 98.44 92 ILE A O 1
ATOM 702 N N . GLU A 1 93 ? 3.613 -18.391 -2.797 1 98.56 93 GLU A N 1
ATOM 703 C CA . GLU A 1 93 ? 4.457 -17.891 -3.877 1 98.56 93 GLU A CA 1
ATOM 704 C C . GLU A 1 93 ? 3.635 -17.578 -5.125 1 98.56 93 GLU A C 1
ATOM 706 O O . GLU A 1 93 ? 2.736 -18.344 -5.488 1 98.56 93 GLU A O 1
ATOM 711 N N . VAL A 1 94 ? 3.955 -16.531 -5.766 1 98.88 94 VAL A N 1
ATOM 712 C CA . VAL A 1 94 ? 3.375 -16.203 -7.066 1 98.88 94 VAL A CA 1
ATOM 713 C C . VAL A 1 94 ? 4.445 -16.328 -8.148 1 98.88 94 VAL A C 1
ATOM 715 O O . VAL A 1 94 ? 5.219 -15.391 -8.367 1 98.88 94 VAL A O 1
ATOM 718 N N . PRO A 1 95 ? 4.477 -17.438 -8.867 1 98.5 95 PRO A N 1
ATOM 719 C CA . PRO A 1 95 ? 5.508 -17.609 -9.898 1 98.5 95 PRO A CA 1
ATOM 720 C C . PRO A 1 95 ? 5.281 -16.719 -11.109 1 98.5 95 PRO A C 1
ATOM 722 O O . PRO A 1 95 ? 4.152 -16.297 -11.367 1 98.5 95 PRO A O 1
ATOM 725 N N . LEU A 1 96 ? 6.375 -16.438 -11.859 1 98.62 96 LEU A N 1
ATOM 726 C CA . LEU A 1 96 ? 6.328 -15.648 -13.086 1 98.62 96 LEU A CA 1
ATOM 727 C C . LEU A 1 96 ? 5.32 -16.234 -14.07 1 98.62 96 LEU A C 1
ATOM 729 O O . LEU A 1 96 ? 5.328 -17.438 -14.328 1 98.62 96 LEU A O 1
ATOM 733 N N . MET A 1 97 ? 4.387 -15.406 -14.547 1 98.31 97 MET A N 1
ATOM 734 C CA . MET A 1 97 ? 3.443 -15.688 -15.625 1 98.31 97 MET A CA 1
ATOM 735 C C . MET A 1 97 ? 2.486 -16.812 -15.227 1 98.31 97 MET A C 1
ATOM 737 O O . MET A 1 97 ? 2 -17.547 -16.094 1 98.31 97 MET A O 1
ATOM 741 N N . LYS A 1 98 ? 2.258 -17.016 -13.984 1 98.75 98 LYS A N 1
ATOM 742 C CA . LYS A 1 98 ? 1.26 -17.969 -13.484 1 98.75 98 LYS A CA 1
ATOM 743 C C . LYS A 1 98 ? 0.148 -17.234 -12.734 1 98.75 98 LYS A C 1
ATOM 745 O O . LYS A 1 98 ? 0.405 -16.266 -12.016 1 98.75 98 LYS A O 1
ATOM 750 N N . CYS A 1 99 ? -1.013 -17.828 -12.906 1 98.88 99 CYS A N 1
ATOM 751 C CA . CYS A 1 99 ? -2.16 -17.297 -12.172 1 98.88 99 CYS A CA 1
ATOM 752 C C . CYS A 1 99 ? -2.277 -17.953 -10.805 1 98.88 99 CYS A C 1
ATOM 754 O O . CYS A 1 99 ? -2.463 -19.172 -10.703 1 98.88 99 CYS A O 1
ATOM 756 N N . VAL A 1 100 ? -2.141 -17.234 -9.734 1 98.88 100 VAL A N 1
ATOM 757 C CA . VAL A 1 100 ? -2.443 -17.672 -8.383 1 98.88 100 VAL A CA 1
ATOM 758 C C . VAL A 1 100 ? -3.824 -17.172 -7.965 1 98.88 100 VAL A C 1
ATOM 760 O O . VAL A 1 100 ? -4.094 -15.977 -8 1 98.88 100 VAL A O 1
ATOM 763 N N . SER A 1 101 ? -4.633 -18.047 -7.551 1 98.69 101 SER A N 1
ATOM 764 C CA . SER A 1 101 ? -6.047 -17.75 -7.379 1 98.69 101 SER A CA 1
ATOM 765 C C . SER A 1 101 ? -6.641 -18.5 -6.195 1 98.69 101 SER A C 1
ATOM 767 O O . SER A 1 101 ? -6.156 -19.578 -5.832 1 98.69 101 SER A O 1
ATOM 769 N N . GLY A 1 102 ? -7.676 -17.875 -5.586 1 97.62 102 GLY A N 1
ATOM 770 C CA . GLY A 1 102 ? -8.375 -18.531 -4.484 1 97.62 102 GLY A CA 1
ATOM 771 C C . GLY A 1 102 ? -9.742 -17.922 -4.207 1 97.62 102 GLY A C 1
ATOM 772 O O . GLY A 1 102 ? -10.07 -16.844 -4.727 1 97.62 102 GLY A O 1
ATOM 773 N N . GLU A 1 103 ? -10.484 -18.641 -3.406 1 96.25 103 GLU A N 1
ATOM 774 C CA . GLU A 1 103 ? -11.812 -18.172 -3.025 1 96.25 103 GLU A CA 1
ATOM 775 C C . GLU A 1 103 ? -11.719 -17.031 -2.008 1 96.25 103 GLU A C 1
ATOM 777 O O . GLU A 1 103 ? -12.57 -16.141 -1.982 1 96.25 103 GLU A O 1
ATOM 782 N N . HIS A 1 104 ? -10.719 -17.094 -1.265 1 95.94 104 HIS A N 1
ATOM 783 C CA . HIS A 1 104 ? -10.539 -16.062 -0.236 1 95.94 104 HIS A CA 1
ATOM 784 C C . HIS A 1 104 ? -9.578 -14.977 -0.701 1 95.94 104 HIS A C 1
ATOM 786 O O . HIS A 1 104 ? -8.758 -15.203 -1.598 1 95.94 104 HIS A O 1
ATOM 792 N N . GLU A 1 105 ? -9.734 -13.852 -0.123 1 96.12 105 GLU A N 1
ATOM 793 C CA . GLU A 1 105 ? -8.922 -12.711 -0.528 1 96.12 105 GLU A CA 1
ATOM 794 C C . GLU A 1 105 ? -7.477 -12.867 -0.057 1 96.12 105 GLU A C 1
ATOM 796 O O . GLU A 1 105 ? -7.215 -13.508 0.963 1 96.12 105 GLU A O 1
ATOM 801 N N . TYR A 1 106 ? -6.57 -12.328 -0.805 1 97.19 106 TYR A N 1
ATOM 802 C CA . TYR A 1 106 ? -5.191 -12.07 -0.41 1 97.19 106 TYR A CA 1
ATOM 803 C C . TYR A 1 106 ? -5.023 -10.648 0.098 1 97.19 106 TYR A C 1
ATOM 805 O O . TYR A 1 106 ? -5.52 -9.695 -0.518 1 97.19 106 TYR A O 1
ATOM 813 N N . LYS A 1 107 ? -4.34 -10.523 1.197 1 96 107 LYS A N 1
ATOM 814 C CA . LYS A 1 107 ? -4.379 -9.219 1.86 1 96 107 LYS A CA 1
ATOM 815 C C . LYS A 1 107 ? -3.029 -8.516 1.759 1 96 107 LYS A C 1
ATOM 817 O O . LYS A 1 107 ? -2.973 -7.285 1.686 1 96 107 LYS A O 1
ATOM 822 N N . MET A 1 108 ? -1.928 -9.25 1.854 1 97.12 108 MET A N 1
ATOM 823 C CA . MET A 1 108 ? -0.596 -8.648 1.919 1 97.12 108 MET A CA 1
ATOM 824 C C . MET A 1 108 ? 0.326 -9.266 0.872 1 97.12 108 MET A C 1
ATOM 826 O O . MET A 1 108 ? 0.044 -10.344 0.347 1 97.12 108 MET A O 1
ATOM 830 N N . TYR A 1 109 ? 1.372 -8.578 0.592 1 97.12 109 TYR A N 1
ATOM 831 C CA . TYR A 1 109 ? 2.449 -9.172 -0.193 1 97.12 109 TYR A CA 1
ATOM 832 C C . TYR A 1 109 ? 3.811 -8.82 0.397 1 97.12 109 TYR A C 1
ATOM 834 O O . TYR A 1 109 ? 3.924 -7.898 1.21 1 97.12 109 TYR A O 1
ATOM 842 N N . LYS A 1 110 ? 4.805 -9.578 0.011 1 97.69 110 LYS A N 1
ATOM 843 C CA . LYS A 1 110 ? 6.215 -9.367 0.326 1 97.69 110 LYS A CA 1
ATOM 844 C C . LYS A 1 110 ? 7.109 -9.852 -0.813 1 97.69 110 LYS A C 1
ATOM 846 O O . LYS A 1 110 ? 6.973 -10.984 -1.279 1 97.69 110 LYS A O 1
ATOM 851 N N . LEU A 1 111 ? 7.922 -8.992 -1.275 1 97.88 111 LEU A N 1
ATOM 852 C CA . LEU A 1 111 ? 8.953 -9.383 -2.23 1 97.88 111 LEU A CA 1
ATOM 853 C C . LEU A 1 111 ? 10.25 -9.727 -1.513 1 97.88 111 LEU A C 1
ATOM 855 O O . LEU A 1 111 ? 10.758 -8.938 -0.714 1 97.88 111 LEU A O 1
ATOM 859 N N . VAL A 1 112 ? 10.711 -10.859 -1.755 1 98.19 112 VAL A N 1
ATOM 860 C CA . VAL A 1 112 ? 11.961 -11.305 -1.142 1 98.19 112 VAL A CA 1
ATOM 861 C C . VAL A 1 112 ? 13.016 -11.531 -2.223 1 98.19 112 VAL A C 1
ATOM 863 O O . VAL A 1 112 ? 12.742 -12.172 -3.24 1 98.19 112 VAL A O 1
ATOM 866 N N . CYS A 1 113 ? 14.164 -11.039 -2.047 1 97.94 113 CYS A N 1
ATOM 867 C CA . CYS A 1 113 ? 15.25 -11.195 -3.002 1 97.94 113 CYS A CA 1
ATOM 868 C C . CYS A 1 113 ? 16.5 -11.75 -2.322 1 97.94 113 CYS A C 1
ATOM 870 O O . CYS A 1 113 ? 16.75 -11.453 -1.153 1 97.94 113 CYS A O 1
ATOM 872 N N . ASP A 1 114 ? 17.141 -12.508 -3.121 1 92.94 114 ASP A N 1
ATOM 873 C CA . ASP A 1 114 ? 18.391 -13.086 -2.641 1 92.94 114 ASP A CA 1
ATOM 874 C C . ASP A 1 114 ? 19.453 -12 -2.436 1 92.94 114 ASP A C 1
ATOM 876 O O . ASP A 1 114 ? 19.453 -10.992 -3.139 1 92.94 114 ASP A O 1
ATOM 880 N N . ASP A 1 115 ? 20.234 -11.969 -1.381 1 75.44 115 ASP A N 1
ATOM 881 C CA . ASP A 1 115 ? 21.344 -11.062 -1.075 1 75.44 115 ASP A CA 1
ATOM 882 C C . ASP A 1 115 ? 22.438 -11.156 -2.133 1 75.44 115 ASP A C 1
ATOM 884 O O . ASP A 1 115 ? 22.625 -12.203 -2.758 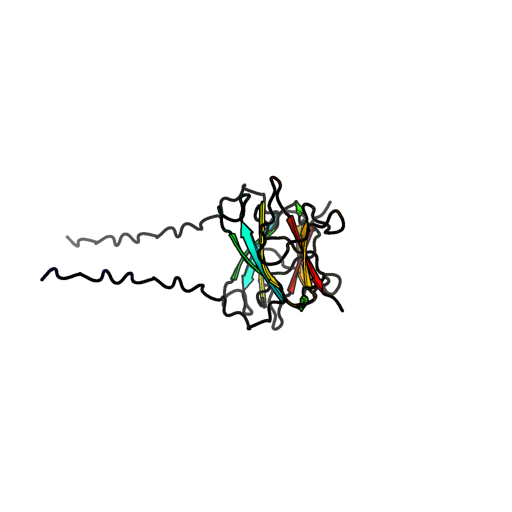1 75.44 115 ASP A O 1
ATOM 888 N N . MET B 1 1 ? -35.594 44.531 -23.094 1 30.81 1 MET B N 1
ATOM 889 C CA . MET B 1 1 ? -35.781 43.312 -22.328 1 30.81 1 MET B CA 1
ATOM 890 C C . MET B 1 1 ? -34.625 42.344 -22.594 1 30.81 1 MET B C 1
ATOM 892 O O . MET B 1 1 ? -34.375 41.969 -23.734 1 30.81 1 MET B O 1
ATOM 896 N N . HIS B 1 2 ? -33.438 42.625 -22.062 1 38.22 2 HIS B N 1
ATOM 897 C CA . HIS B 1 2 ? -32.156 41.906 -22.156 1 38.22 2 HIS B CA 1
ATOM 898 C C . HIS B 1 2 ? -32.281 40.5 -21.656 1 38.22 2 HIS B C 1
ATOM 900 O O . HIS B 1 2 ? -32.844 40.25 -20.578 1 38.22 2 HIS B O 1
ATOM 906 N N . TYR B 1 3 ? -32.531 39.562 -22.625 1 33.53 3 TYR B N 1
ATOM 907 C CA . TYR B 1 3 ? -32.594 38.125 -22.391 1 33.53 3 TYR B CA 1
ATOM 908 C C . TYR B 1 3 ? -31.328 37.625 -21.672 1 33.53 3 TYR B C 1
ATOM 910 O O . TYR B 1 3 ? -30.219 37.875 -22.109 1 33.53 3 TYR B O 1
ATOM 918 N N . ILE B 1 4 ? -31.312 37.625 -20.375 1 36.44 4 ILE B N 1
ATOM 919 C CA . ILE B 1 4 ? -30.266 37.062 -19.531 1 36.44 4 ILE B CA 1
ATOM 920 C C . ILE B 1 4 ? -30.078 35.562 -19.859 1 36.44 4 ILE B C 1
ATOM 922 O O . ILE B 1 4 ? -31.016 34.781 -19.719 1 36.44 4 ILE B O 1
ATOM 926 N N . THR B 1 5 ? -29.5 35.312 -20.938 1 34.75 5 THR B N 1
ATOM 927 C CA . THR B 1 5 ? -29.203 33.906 -21.188 1 34.75 5 THR B CA 1
ATOM 928 C C . THR B 1 5 ? -28.453 33.312 -20 1 34.75 5 THR B C 1
ATOM 930 O O . THR B 1 5 ? -27.359 33.781 -19.656 1 34.75 5 THR B O 1
ATOM 933 N N . ALA B 1 6 ? -29.188 32.719 -19.062 1 41.81 6 ALA B N 1
ATOM 934 C CA . ALA B 1 6 ? -28.672 31.938 -17.938 1 41.81 6 ALA B CA 1
ATOM 935 C C . ALA B 1 6 ? -27.75 30.828 -18.406 1 41.81 6 ALA B C 1
ATOM 937 O O . ALA B 1 6 ? -28.156 29.984 -19.219 1 41.81 6 ALA B O 1
ATOM 938 N N . LEU B 1 7 ? -26.484 31.172 -18.641 1 37.44 7 LEU B N 1
ATOM 939 C CA . LEU B 1 7 ? -25.484 30.125 -18.891 1 37.44 7 LEU B CA 1
ATOM 940 C C . LEU B 1 7 ? -25.562 29.047 -17.828 1 37.44 7 LEU B C 1
ATOM 942 O O . LEU B 1 7 ? -25.406 29.328 -16.641 1 37.44 7 LEU B O 1
ATOM 946 N N . SER B 1 8 ? -26.438 28.062 -18.016 1 32.44 8 SER B N 1
ATOM 947 C CA . SER B 1 8 ? -26.484 26.859 -17.203 1 32.44 8 SER B CA 1
ATOM 948 C C . SER B 1 8 ? -25.109 26.219 -17.062 1 32.44 8 SER B C 1
ATOM 950 O O . SER B 1 8 ? -24.484 25.859 -18.078 1 32.44 8 SER B O 1
ATOM 952 N N . LEU B 1 9 ? -24.297 26.766 -16.219 1 33.91 9 LEU B N 1
ATOM 953 C CA . LEU B 1 9 ? -23.078 26.031 -15.883 1 33.91 9 LEU B CA 1
ATOM 954 C C . LEU B 1 9 ? -23.375 24.594 -15.508 1 33.91 9 LEU B C 1
ATOM 956 O O . LEU B 1 9 ? -24.125 24.344 -14.562 1 33.91 9 LEU B O 1
ATOM 960 N N . THR B 1 10 ? -23.578 23.781 -16.547 1 29.67 10 THR B N 1
ATOM 961 C CA . THR B 1 10 ? -23.641 22.359 -16.234 1 29.67 10 THR B CA 1
ATOM 962 C C . THR B 1 10 ? -22.422 21.922 -15.43 1 29.67 10 THR B C 1
ATOM 964 O O . THR B 1 10 ? -21.281 22.094 -15.875 1 29.67 10 THR B O 1
ATOM 967 N N . ALA B 1 11 ? -22.484 22.109 -14.117 1 33.81 11 ALA B N 1
ATOM 968 C CA . ALA B 1 11 ? -21.5 21.5 -13.211 1 33.81 11 ALA B CA 1
ATOM 969 C C . ALA B 1 11 ? -21.328 20.016 -13.516 1 33.81 11 ALA B C 1
ATOM 971 O O . ALA B 1 11 ? -22.297 19.25 -13.508 1 33.81 11 ALA B O 1
ATOM 972 N N . SER B 1 12 ? -20.516 19.672 -14.531 1 29.98 12 SER B N 1
ATOM 973 C CA . SER B 1 12 ? -20.188 18.25 -14.703 1 29.98 12 SER B CA 1
ATOM 974 C C . SER B 1 12 ? -19.781 17.609 -13.383 1 29.98 12 SER B C 1
ATOM 976 O O . SER B 1 12 ? -18.875 18.109 -12.695 1 29.98 12 SER B O 1
ATOM 978 N N . LEU B 1 13 ? -20.719 16.984 -12.68 1 31.45 13 LEU B N 1
ATOM 979 C CA . LEU B 1 13 ? -20.391 16.125 -11.555 1 31.45 13 LEU B CA 1
ATOM 980 C C . LEU B 1 13 ? -19.328 15.109 -11.945 1 31.45 13 LEU B C 1
ATOM 982 O O . LEU B 1 13 ? -19.562 14.234 -12.781 1 31.45 13 LEU B O 1
ATOM 986 N N . LEU B 1 14 ? -18.094 15.539 -12.172 1 29.36 14 LEU B N 1
ATOM 987 C CA . LEU B 1 14 ? -17.078 14.484 -12.164 1 29.36 14 LEU B CA 1
ATOM 988 C C . LEU B 1 14 ? -17.391 13.438 -11.102 1 29.36 14 LEU B C 1
ATOM 990 O O . LEU B 1 14 ? -17.484 13.766 -9.914 1 29.36 14 LEU B O 1
ATOM 994 N N . GLY B 1 15 ? -18.297 12.578 -11.375 1 28.8 15 GLY B N 1
ATOM 995 C CA . GLY B 1 15 ? -18.5 11.398 -10.547 1 28.8 15 GLY B CA 1
ATOM 996 C C . GLY B 1 15 ? -17.203 10.828 -10 1 28.8 15 GLY B C 1
ATOM 997 O O . GLY B 1 15 ? -16.312 10.461 -10.766 1 28.8 15 GLY B O 1
ATOM 998 N N . MET B 1 16 ? -16.734 11.328 -8.898 1 31.02 16 MET B N 1
ATOM 999 C CA . MET B 1 16 ? -15.758 10.539 -8.148 1 31.02 16 MET B CA 1
ATOM 1000 C C . MET B 1 16 ? -16.141 9.062 -8.141 1 31.02 16 MET B C 1
ATOM 1002 O O . MET B 1 16 ? -17.219 8.695 -7.672 1 31.02 16 MET B O 1
ATOM 1006 N N . VAL B 1 17 ? -16.062 8.367 -9.25 1 31.56 17 VAL B N 1
ATOM 1007 C CA . VAL B 1 17 ? -16.172 6.91 -9.195 1 31.56 17 VAL B CA 1
ATOM 1008 C C . VAL B 1 17 ? -15.719 6.418 -7.82 1 31.56 17 VAL B C 1
ATOM 1010 O O . VAL B 1 17 ? -14.555 6.598 -7.438 1 31.56 17 VAL B O 1
ATOM 1013 N N . ALA B 1 18 ? -16.625 6.457 -6.828 1 34.09 18 ALA B N 1
ATOM 1014 C CA . ALA B 1 18 ? -16.438 5.691 -5.598 1 34.09 18 ALA B CA 1
ATOM 1015 C C . ALA B 1 18 ? -15.977 4.273 -5.902 1 34.09 18 ALA B C 1
ATOM 1017 O O . ALA B 1 18 ? -16.609 3.561 -6.688 1 34.09 18 ALA B O 1
ATOM 1018 N N . ALA B 1 19 ? -14.805 3.988 -6.16 1 34.88 19 ALA B N 1
ATOM 1019 C CA . ALA B 1 19 ? -14.492 2.564 -6.055 1 34.88 19 ALA B CA 1
ATOM 1020 C C . ALA B 1 19 ? -15.469 1.853 -5.125 1 34.88 19 ALA B C 1
ATOM 1022 O O . ALA B 1 19 ? -15.617 2.229 -3.959 1 34.88 19 ALA B O 1
ATOM 1023 N N . THR B 1 20 ? -16.625 1.444 -5.508 1 36.56 20 THR B N 1
ATOM 1024 C CA . THR B 1 20 ? -17.672 0.673 -4.848 1 36.56 20 THR B CA 1
ATOM 1025 C C . THR B 1 20 ? -17.062 -0.426 -3.977 1 36.56 20 THR B C 1
ATOM 1027 O O . THR B 1 20 ? -17.359 -1.607 -4.168 1 36.56 20 THR B O 1
ATOM 1030 N N . GLY B 1 21 ? -15.797 -0.522 -3.904 1 36.72 21 GLY B N 1
ATOM 1031 C CA . GLY B 1 21 ? -15.492 -1.636 -3.02 1 36.72 21 GLY B CA 1
ATOM 1032 C C . GLY B 1 21 ? -16.375 -1.671 -1.783 1 36.72 21 GLY B C 1
ATOM 1033 O O . GLY B 1 21 ? -17.109 -0.723 -1.513 1 36.72 21 GLY B O 1
ATOM 1034 N N . ASN B 1 22 ? -16.812 -2.91 -1.177 1 42.19 22 ASN B N 1
ATOM 1035 C CA . ASN B 1 22 ? -17.547 -3.07 0.079 1 42.19 22 ASN B CA 1
ATOM 1036 C C . ASN B 1 22 ? -17.328 -1.871 1.001 1 42.19 22 ASN B C 1
ATOM 1038 O O . ASN B 1 22 ? -16.219 -1.37 1.134 1 42.19 22 ASN B O 1
ATOM 1042 N N . PRO B 1 23 ? -18.406 -1.14 1.288 1 50.5 23 PRO B N 1
ATOM 1043 C CA . PRO B 1 23 ? -18.375 0.049 2.143 1 50.5 23 PRO B CA 1
ATOM 1044 C C . PRO B 1 23 ? -17.469 -0.133 3.361 1 50.5 23 PRO B C 1
ATOM 1046 O O . PRO B 1 23 ? -17.969 -0.323 4.477 1 50.5 23 PRO B O 1
ATOM 1049 N N . VAL B 1 24 ? -16.281 -0.884 3.098 1 69.44 24 VAL B N 1
ATOM 1050 C CA . VAL B 1 24 ? -15.461 -1.082 4.285 1 69.44 24 VAL B CA 1
ATOM 1051 C C . VAL B 1 24 ? -15.125 0.269 4.91 1 69.44 24 VAL B C 1
ATOM 1053 O O . VAL B 1 24 ? -14.938 1.26 4.199 1 69.44 24 VAL B O 1
ATOM 1056 N N . HIS B 1 25 ? -15.594 0.368 6.152 1 88.31 25 HIS B N 1
ATOM 1057 C CA . HIS B 1 25 ? -15.438 1.557 6.984 1 88.31 25 HIS B CA 1
ATOM 1058 C C . HIS B 1 25 ? -14 2.059 6.969 1 88.31 25 HIS B C 1
ATOM 1060 O O . HIS B 1 25 ? -13.07 1.314 7.305 1 88.31 25 HIS B O 1
ATOM 1066 N N . ARG B 1 26 ? -13.844 3.291 6.434 1 93.38 26 ARG B N 1
ATOM 1067 C CA . ARG B 1 26 ? -12.555 3.963 6.496 1 93.38 26 ARG B CA 1
ATOM 1068 C C . ARG B 1 26 ? -12.367 4.676 7.832 1 93.38 26 ARG B C 1
ATOM 1070 O O . ARG B 1 26 ? -13.156 5.559 8.18 1 93.38 26 ARG B O 1
ATOM 1077 N N . TYR B 1 27 ? -11.391 4.305 8.523 1 97.31 27 TYR B N 1
ATOM 1078 C CA . TYR B 1 27 ? -11.055 4.977 9.773 1 97.31 27 TYR B CA 1
ATOM 1079 C C . TYR B 1 27 ? -10.398 6.328 9.508 1 97.31 27 TYR B C 1
ATOM 1081 O O . TYR B 1 27 ? -10.453 7.227 10.352 1 97.31 27 TYR B O 1
ATOM 1089 N N . THR B 1 28 ? -9.758 6.453 8.383 1 97.19 28 THR B N 1
ATOM 1090 C CA . THR B 1 28 ? -9.164 7.707 7.941 1 97.19 28 THR B CA 1
ATOM 1091 C C . THR B 1 28 ? -9.18 7.812 6.418 1 97.19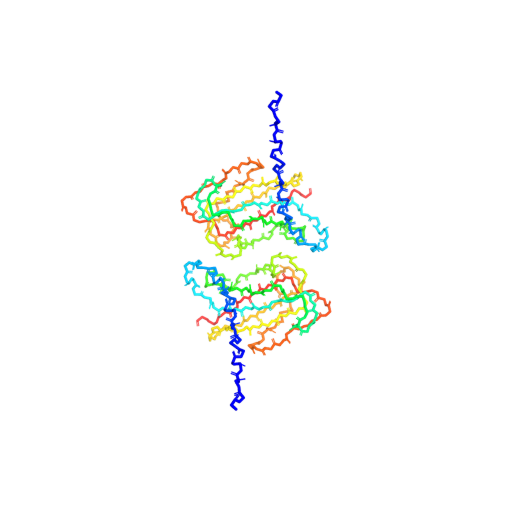 28 THR B C 1
ATOM 1093 O O . THR B 1 28 ? -9.023 6.805 5.723 1 97.19 28 THR B O 1
ATOM 1096 N N . GLN B 1 29 ? -9.375 8.977 6.008 1 97.06 29 GLN B N 1
ATOM 1097 C CA . GLN B 1 29 ? -9.18 9.32 4.605 1 97.06 29 GLN B CA 1
ATOM 1098 C C . GLN B 1 29 ? -8.125 10.422 4.453 1 97.06 29 GLN B C 1
ATOM 1100 O O . GLN B 1 29 ? -8.273 11.508 5.02 1 97.06 29 GLN B O 1
ATOM 1105 N N . LEU B 1 30 ? -7.062 10.125 3.744 1 98.12 30 LEU B N 1
ATOM 1106 C CA . LEU B 1 30 ? -6.055 11.148 3.471 1 98.12 30 LEU B CA 1
ATOM 1107 C C . LEU B 1 30 ? -5.996 11.469 1.981 1 98.12 30 LEU B C 1
ATOM 1109 O O . LEU B 1 30 ? -6.566 10.742 1.162 1 98.12 30 LEU B O 1
ATOM 1113 N N . ARG B 1 31 ? -5.422 12.586 1.685 1 97.94 31 ARG B N 1
ATOM 1114 C CA . ARG B 1 31 ? -5.055 12.969 0.326 1 97.94 31 ARG B CA 1
ATOM 1115 C C . ARG B 1 31 ? -3.574 13.32 0.24 1 97.94 31 ARG B C 1
ATOM 1117 O O . ARG B 1 31 ? -3.02 13.922 1.162 1 97.94 31 ARG B O 1
ATOM 1124 N N . ALA B 1 32 ? -2.926 12.938 -0.814 1 98.25 32 ALA B N 1
ATOM 1125 C CA . ALA B 1 32 ? -1.492 13.164 -0.982 1 98.25 32 ALA B CA 1
ATOM 1126 C C . ALA B 1 32 ? -1.203 13.914 -2.277 1 98.25 32 ALA B C 1
ATOM 1128 O O . ALA B 1 32 ? -1.964 13.812 -3.242 1 98.25 32 ALA B O 1
ATOM 1129 N N . TRP B 1 33 ? -0.138 14.633 -2.273 1 98.12 33 TRP B N 1
ATOM 1130 C CA . TRP B 1 33 ? 0.33 15.383 -3.434 1 98.12 33 TRP B CA 1
ATOM 1131 C C . TRP B 1 33 ? 1.818 15.148 -3.67 1 98.12 33 TRP B C 1
ATOM 1133 O O . TRP B 1 33 ? 2.584 14.969 -2.719 1 98.12 33 TRP B O 1
ATOM 1143 N N . GLY B 1 34 ? 2.189 15.234 -4.883 1 97.75 34 GLY B N 1
ATOM 1144 C CA . GLY B 1 34 ? 3.576 15.008 -5.258 1 97.75 34 GLY B CA 1
ATOM 1145 C C . GLY B 1 34 ? 4.457 16.219 -5.039 1 97.75 34 GLY B C 1
ATOM 1146 O O . GLY B 1 34 ? 5.688 16.109 -5.09 1 97.75 34 GLY B O 1
ATOM 1147 N N . GLN B 1 35 ? 3.848 17.312 -4.875 1 98.12 35 GLN B N 1
ATOM 1148 C CA . GLN B 1 35 ? 4.574 18.547 -4.598 1 98.12 35 GLN B CA 1
ATOM 1149 C C . GLN B 1 35 ? 4.223 19.094 -3.219 1 98.12 35 GLN B C 1
ATOM 1151 O O . GLN B 1 35 ? 3.158 18.781 -2.676 1 98.12 35 GLN B O 1
ATOM 1156 N N . PRO B 1 36 ? 5.121 19.922 -2.697 1 98.44 36 PRO B N 1
ATOM 1157 C CA . PRO B 1 36 ? 4.805 20.531 -1.403 1 98.44 36 PRO B CA 1
ATOM 1158 C C . PRO B 1 36 ? 3.586 21.453 -1.467 1 98.44 36 PRO B C 1
ATOM 1160 O O . PRO B 1 36 ? 3.291 22.016 -2.521 1 98.44 36 PRO B O 1
ATOM 1163 N N . GLY B 1 37 ? 2.82 21.469 -0.327 1 98.62 37 GLY B N 1
ATOM 1164 C CA . GLY B 1 37 ? 1.852 22.531 -0.159 1 98.62 37 GLY B CA 1
ATOM 1165 C C . GLY B 1 37 ? 0.423 22.094 -0.406 1 98.62 37 GLY B C 1
ATOM 1166 O O . GLY B 1 37 ? -0.493 22.922 -0.437 1 98.62 37 GLY B O 1
ATOM 1167 N N . CYS B 1 38 ? 0.163 20.922 -0.656 1 98.62 38 CYS B N 1
ATOM 1168 C CA . CYS B 1 38 ? -1.167 20.328 -0.769 1 98.62 38 CYS B CA 1
ATOM 1169 C C . CYS B 1 38 ? -1.981 21.031 -1.852 1 98.62 38 CYS B C 1
ATOM 1171 O O . CYS B 1 38 ? -3.154 21.344 -1.645 1 98.62 38 CYS B O 1
ATOM 1173 N N . ARG B 1 39 ? -1.394 21.25 -2.926 1 98 39 ARG B N 1
ATOM 1174 C CA . ARG B 1 39 ? -2.1 21.922 -4.004 1 98 39 ARG B 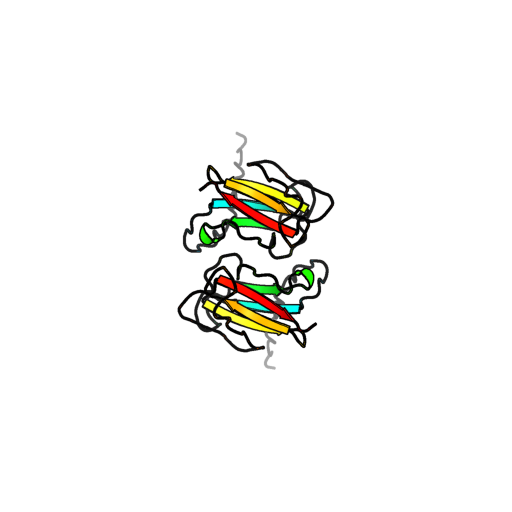CA 1
ATOM 1175 C C . ARG B 1 39 ? -1.778 21.297 -5.355 1 98 39 ARG B C 1
ATOM 1177 O O . ARG B 1 39 ? -2.682 20.859 -6.074 1 98 39 ARG B O 1
ATOM 1184 N N . ALA B 1 40 ? -0.559 21.203 -5.754 1 98 40 ALA B N 1
ATOM 1185 C CA . ALA B 1 40 ? -0.15 20.734 -7.078 1 98 40 ALA B CA 1
ATOM 1186 C C . ALA B 1 40 ? 0.164 19.234 -7.059 1 98 40 ALA B C 1
ATOM 1188 O O . ALA B 1 40 ? 0.656 18.719 -6.059 1 98 40 ALA B O 1
ATOM 1189 N N . SER B 1 41 ? -0.115 18.562 -8.234 1 97.06 41 SER B N 1
ATOM 1190 C CA . SER B 1 41 ? 0.155 17.141 -8.391 1 97.06 41 SER B CA 1
ATOM 1191 C C . SER B 1 41 ? -0.661 16.312 -7.406 1 97.06 41 SER B C 1
ATOM 1193 O O . SER B 1 41 ? -0.104 15.508 -6.652 1 97.06 41 SER B O 1
ATOM 1195 N N . ASN B 1 42 ? -1.904 16.562 -7.484 1 97.62 42 ASN B N 1
ATOM 1196 C CA . ASN B 1 42 ? -2.848 15.805 -6.668 1 97.62 42 ASN B CA 1
ATOM 1197 C C . ASN B 1 42 ? -2.842 14.32 -7.031 1 97.62 42 ASN B C 1
ATOM 1199 O O . ASN B 1 42 ? -3.217 13.953 -8.148 1 97.62 42 ASN B O 1
ATOM 1203 N N . LEU B 1 43 ? -2.445 13.477 -6.121 1 95.94 43 LEU B N 1
ATOM 1204 C CA . LEU B 1 43 ? -2.314 12.047 -6.391 1 95.94 43 LEU B CA 1
ATOM 1205 C C . LEU B 1 43 ? -3.533 11.281 -5.883 1 95.94 43 LEU B C 1
ATOM 1207 O O . LEU B 1 43 ? -3.572 10.055 -5.949 1 95.94 43 LEU B O 1
ATOM 1211 N N . GLY B 1 44 ? -4.492 12.016 -5.348 1 93.88 44 GLY B N 1
ATOM 1212 C CA . GLY B 1 44 ? -5.762 11.406 -4.988 1 93.88 44 GLY B CA 1
ATOM 1213 C C . GLY B 1 44 ? -5.859 11.047 -3.518 1 93.88 44 GLY B C 1
ATOM 1214 O O . GLY B 1 44 ? -5.043 11.492 -2.711 1 93.88 44 GLY B O 1
ATOM 1215 N N . GLU B 1 45 ? -7.004 10.383 -3.168 1 94.06 45 GLU B N 1
ATOM 1216 C CA . GLU B 1 45 ? -7.305 10.008 -1.789 1 94.06 45 GLU B CA 1
ATOM 1217 C C . GLU B 1 45 ? -6.859 8.578 -1.492 1 94.06 45 GLU B C 1
ATOM 1219 O O . GLU B 1 45 ? -6.75 7.754 -2.404 1 94.06 45 GLU B O 1
ATOM 1224 N N . GLU B 1 46 ? -6.605 8.32 -0.274 1 92.19 46 GLU B N 1
ATOM 1225 C CA . GLU B 1 46 ? -6.367 6.984 0.259 1 92.19 46 GLU B CA 1
ATOM 1226 C C . GLU B 1 46 ? -7.137 6.762 1.557 1 92.19 46 GLU B C 1
ATOM 1228 O O . GLU B 1 46 ? -7.043 7.566 2.486 1 92.19 46 GLU B O 1
ATOM 1233 N N . GLY B 1 47 ? -7.883 5.668 1.591 1 94.06 47 GLY B N 1
ATOM 1234 C CA . GLY B 1 47 ? -8.586 5.266 2.801 1 94.06 47 GLY B CA 1
ATOM 1235 C C . GLY B 1 47 ? -7.859 4.184 3.578 1 94.06 47 GLY B C 1
ATOM 1236 O O . GLY B 1 47 ? -7.305 3.254 2.986 1 94.06 47 GLY B O 1
ATOM 1237 N N . ILE B 1 48 ? -7.863 4.336 4.848 1 95.19 48 ILE B N 1
ATOM 1238 C CA . ILE B 1 48 ? -7.27 3.32 5.707 1 95.19 48 ILE B CA 1
ATOM 1239 C C . ILE B 1 48 ? -8.367 2.586 6.477 1 95.19 48 ILE B C 1
ATOM 1241 O O . ILE B 1 48 ? -9.188 3.215 7.148 1 95.19 48 ILE B O 1
ATOM 1245 N N . TYR B 1 49 ? -8.305 1.291 6.43 1 94.19 49 TYR B N 1
ATOM 1246 C CA . TYR B 1 49 ? -9.367 0.455 6.984 1 94.19 49 TYR B CA 1
ATOM 1247 C C . TYR B 1 49 ? -8.93 -0.174 8.305 1 94.19 49 TYR B C 1
ATOM 1249 O O . TYR B 1 49 ? -7.742 -0.185 8.633 1 94.19 49 TYR B O 1
ATOM 1257 N N . GLY B 1 50 ? -9.938 -0.673 9.023 1 93.62 50 GLY B N 1
ATOM 1258 C CA . GLY B 1 50 ? -9.758 -1.112 10.391 1 93.62 50 GLY B CA 1
ATOM 1259 C C . GLY B 1 50 ? -8.711 -2.195 10.539 1 93.62 50 GLY B C 1
ATOM 1260 O O . GLY B 1 50 ? -7.918 -2.178 11.492 1 93.62 50 GLY B O 1
ATOM 1261 N N . ASP B 1 51 ? -8.641 -3.135 9.617 1 91.38 51 ASP B N 1
ATOM 1262 C CA . ASP B 1 51 ? -7.723 -4.266 9.695 1 91.38 51 ASP B CA 1
ATOM 1263 C C . ASP B 1 51 ? -6.27 -3.793 9.625 1 91.38 51 ASP B C 1
ATOM 1265 O O . ASP B 1 51 ? -5.355 -4.523 10.008 1 91.38 51 ASP B O 1
ATOM 1269 N N . TYR B 1 52 ? -6.074 -2.588 9.219 1 94.31 52 TYR B N 1
ATOM 1270 C CA . TYR B 1 52 ? -4.723 -2.154 8.891 1 94.31 52 TYR B CA 1
ATOM 1271 C C . TYR B 1 52 ? -4.211 -1.145 9.914 1 94.31 52 TYR B C 1
ATOM 1273 O O . TYR B 1 52 ? -3.119 -0.593 9.758 1 94.31 52 TYR B O 1
ATOM 1281 N N . ILE B 1 53 ? -5.016 -0.926 10.906 1 95.69 53 ILE B N 1
ATOM 1282 C CA . ILE B 1 53 ? -4.586 -0.067 12.008 1 95.69 53 ILE B CA 1
ATOM 1283 C C . ILE B 1 53 ? -3.328 -0.646 12.656 1 95.69 53 ILE B C 1
ATOM 1285 O O . ILE B 1 53 ? -3.254 -1.85 12.914 1 95.69 53 ILE B O 1
ATOM 1289 N N . GLY B 1 54 ? -2.344 0.239 12.812 1 95.56 54 GLY B N 1
ATOM 1290 C CA . GLY B 1 54 ? -1.109 -0.159 13.477 1 95.56 54 GLY B CA 1
ATOM 1291 C C . GLY B 1 54 ? -0.049 -0.647 12.508 1 95.56 54 GLY B C 1
ATOM 1292 O O . GLY B 1 54 ? 1.11 -0.827 12.883 1 95.56 54 GLY B O 1
ATOM 1293 N N . LEU B 1 55 ? -0.389 -0.901 11.289 1 95 55 LEU B N 1
ATOM 1294 C CA . LEU B 1 55 ? 0.566 -1.398 10.305 1 95 55 LEU B CA 1
ATOM 1295 C C . LEU B 1 55 ? 1.353 -0.25 9.68 1 95 55 LEU B C 1
ATOM 1297 O O . LEU B 1 55 ? 0.843 0.868 9.57 1 95 55 LEU B O 1
ATOM 1301 N N . CYS B 1 56 ? 2.621 -0.535 9.359 1 96.25 56 CYS B N 1
ATOM 1302 C CA . CYS B 1 56 ? 3.467 0.37 8.586 1 96.25 56 CYS B CA 1
ATOM 1303 C C . CYS B 1 56 ? 3.301 0.131 7.094 1 96.25 56 CYS B C 1
ATOM 1305 O O . CYS B 1 56 ? 3.625 -0.948 6.594 1 96.25 56 CYS B O 1
ATOM 1307 N N . VAL B 1 57 ? 2.783 1.105 6.391 1 95.25 57 VAL B N 1
ATOM 1308 C CA . VAL B 1 57 ? 2.334 0.902 5.02 1 95.25 57 VAL B CA 1
ATOM 1309 C C . VAL B 1 57 ? 2.953 1.961 4.109 1 95.25 57 VAL B C 1
ATOM 1311 O O . VAL B 1 57 ? 3.064 3.129 4.492 1 95.25 57 VAL B O 1
ATOM 1314 N N . PRO B 1 58 ? 3.42 1.561 2.852 1 94.94 58 PRO B N 1
ATOM 1315 C CA . PRO B 1 58 ? 3.893 2.592 1.923 1 94.94 58 PRO B CA 1
ATOM 1316 C C . PRO B 1 58 ? 2.816 3.623 1.592 1 94.94 58 PRO B C 1
ATOM 1318 O O . PRO B 1 58 ? 1.648 3.27 1.416 1 94.94 58 PRO B O 1
ATOM 1321 N N . LEU B 1 59 ? 3.26 4.812 1.591 1 94.38 59 LEU B N 1
ATOM 1322 C CA . LEU B 1 59 ? 2.367 5.918 1.272 1 94.38 59 LEU B CA 1
ATOM 1323 C C . LEU B 1 59 ? 2.24 6.102 -0.236 1 94.38 59 LEU B C 1
ATOM 1325 O O . LEU B 1 59 ? 3.248 6.188 -0.942 1 94.38 59 LEU B O 1
ATOM 1329 N N . GLY B 1 60 ? 0.985 6.176 -0.734 1 87.62 60 GLY B N 1
ATOM 1330 C CA . GLY B 1 60 ? 0.692 6.586 -2.1 1 87.62 60 GLY B CA 1
ATOM 1331 C C . GLY B 1 60 ? 1.172 5.586 -3.137 1 87.62 60 GLY B C 1
ATOM 1332 O O . GLY B 1 60 ? 1.606 5.973 -4.223 1 87.62 60 GLY B O 1
ATOM 1333 N N . ASN B 1 61 ? 1.167 4.34 -2.906 1 80 61 ASN B N 1
ATOM 1334 C CA . ASN B 1 61 ? 1.573 3.326 -3.875 1 80 61 ASN B CA 1
ATOM 1335 C C . ASN B 1 61 ? 2.957 3.621 -4.449 1 80 61 ASN B C 1
ATOM 1337 O O . ASN B 1 61 ? 3.137 3.643 -5.668 1 80 61 ASN B O 1
ATOM 1341 N N . TYR B 1 62 ? 3.84 4.051 -3.746 1 80.5 62 TYR B N 1
ATOM 1342 C CA . TYR B 1 62 ? 5.254 4.238 -4.039 1 80.5 62 TYR B CA 1
ATOM 1343 C C . TYR B 1 62 ? 5.484 5.535 -4.805 1 80.5 62 TYR B C 1
ATOM 1345 O O . TYR B 1 62 ? 6.586 5.781 -5.305 1 80.5 62 TYR B O 1
ATOM 1353 N N . ASP B 1 63 ? 4.52 6.332 -5 1 86.75 63 ASP B N 1
ATOM 1354 C CA . ASP B 1 63 ? 4.703 7.652 -5.598 1 86.75 63 ASP B CA 1
ATOM 1355 C C . ASP B 1 63 ? 5.523 8.562 -4.684 1 86.75 63 ASP B C 1
ATOM 1357 O O . ASP B 1 63 ? 5.582 8.336 -3.473 1 86.75 63 ASP B O 1
ATOM 1361 N N . THR B 1 64 ? 6.234 9.484 -5.332 1 93.56 64 THR B N 1
ATOM 1362 C CA . THR B 1 64 ? 6.871 10.523 -4.535 1 93.56 64 THR B CA 1
ATOM 1363 C C . THR B 1 64 ? 5.828 11.461 -3.93 1 93.56 64 THR B C 1
ATOM 1365 O O . THR B 1 64 ? 5.102 12.141 -4.656 1 93.56 64 THR B O 1
ATOM 1368 N N . ILE B 1 65 ? 5.68 11.492 -2.584 1 97.38 65 ILE B N 1
ATOM 1369 C CA . ILE B 1 65 ? 4.711 12.32 -1.874 1 97.38 65 ILE B CA 1
ATOM 1370 C C . ILE B 1 65 ? 5.441 13.375 -1.046 1 97.38 65 ILE B C 1
ATOM 1372 O O . ILE B 1 65 ? 6.324 13.047 -0.249 1 97.38 65 ILE B O 1
ATOM 1376 N N . ARG B 1 66 ? 5.023 14.609 -1.275 1 98.56 66 ARG B N 1
ATOM 1377 C CA . ARG B 1 66 ? 5.711 15.664 -0.533 1 98.56 66 ARG B CA 1
ATOM 1378 C C . ARG B 1 66 ? 4.727 16.484 0.291 1 98.56 66 ARG B C 1
ATOM 1380 O O . ARG B 1 66 ? 5.129 17.359 1.055 1 98.56 66 ARG B O 1
ATOM 1387 N N . SER B 1 67 ? 3.422 16.172 0.228 1 98.81 67 SER B N 1
ATOM 1388 C CA . SER B 1 67 ? 2.455 16.781 1.139 1 98.81 67 SER B CA 1
ATOM 1389 C C . SER B 1 67 ? 1.227 15.883 1.309 1 98.81 67 SER B C 1
ATOM 1391 O O . SER B 1 67 ? 0.898 15.094 0.421 1 98.81 67 SER B O 1
ATOM 1393 N N . VAL B 1 68 ? 0.633 15.961 2.467 1 98.81 68 VAL B N 1
ATOM 1394 C CA . VAL B 1 68 ? -0.469 15.094 2.879 1 98.81 68 VAL B CA 1
ATOM 1395 C C . VAL B 1 68 ? -1.454 15.891 3.736 1 98.81 68 VAL B C 1
ATOM 1397 O O . VAL B 1 68 ? -1.05 16.75 4.527 1 98.81 68 VAL B O 1
ATOM 1400 N N . SER B 1 69 ? -2.652 15.602 3.584 1 98.81 69 SER B N 1
ATOM 1401 C CA . SER B 1 69 ? -3.693 16.094 4.477 1 98.81 69 SER B CA 1
ATOM 1402 C C . SER B 1 69 ? -4.684 15 4.844 1 98.81 69 SER B C 1
ATOM 1404 O O . SER B 1 69 ? -4.996 14.141 4.02 1 98.81 69 SER B O 1
ATOM 1406 N N . VAL B 1 70 ? -5.133 15.094 6.055 1 98.81 70 VAL B N 1
ATOM 1407 C CA . VAL B 1 70 ? -6.191 14.18 6.48 1 98.81 70 VAL B CA 1
ATOM 1408 C C . VAL B 1 70 ? -7.551 14.859 6.305 1 98.81 70 VAL B C 1
ATOM 1410 O O . VAL B 1 70 ? -7.785 15.945 6.84 1 98.81 70 VAL B O 1
ATOM 1413 N N . GLU B 1 71 ? -8.336 14.195 5.57 1 98.31 71 GLU B N 1
ATOM 1414 C CA . GLU B 1 71 ? -9.648 14.758 5.273 1 98.31 71 GLU B CA 1
ATOM 1415 C C . GLU B 1 71 ? -10.695 14.281 6.281 1 98.31 71 GLU B C 1
ATOM 1417 O O . GLU B 1 71 ? -11.68 14.977 6.539 1 98.31 71 GLU B O 1
ATOM 1422 N N . SER B 1 72 ? -10.547 13.094 6.77 1 98.19 72 SER B N 1
ATOM 1423 C CA . SER B 1 72 ? -11.375 12.547 7.848 1 98.19 72 SER B CA 1
ATOM 1424 C C . SER B 1 72 ? -10.594 11.547 8.688 1 98.19 72 SER B C 1
ATOM 1426 O O . SER B 1 72 ? -9.734 10.828 8.164 1 98.19 72 SER B O 1
ATOM 1428 N N . VAL B 1 73 ? -10.922 11.523 9.945 1 98.19 73 VAL B N 1
ATOM 1429 C CA . VAL B 1 73 ? -10.273 10.586 10.859 1 98.19 73 VAL B CA 1
ATOM 1430 C C . VAL B 1 73 ? -11.211 10.273 12.023 1 98.19 73 VAL B C 1
ATOM 1432 O O . VAL B 1 73 ? -11.891 11.156 12.539 1 98.19 73 VAL B O 1
ATOM 1435 N N . GLU B 1 74 ? -11.297 9 12.312 1 97.62 74 GLU B N 1
ATOM 1436 C CA . GLU B 1 74 ? -12.125 8.586 13.438 1 97.62 74 GLU B CA 1
ATOM 1437 C C . GLU B 1 74 ? -11.547 9.078 14.766 1 97.62 74 GLU B C 1
ATOM 1439 O O . GLU B 1 74 ? -10.328 9.18 14.922 1 97.62 74 GLU B O 1
ATOM 1444 N N . SER B 1 75 ? -12.555 9.32 15.672 1 97.06 75 SER B N 1
ATOM 1445 C CA . SER B 1 75 ? -12.125 9.75 17 1 97.06 75 SER B CA 1
ATOM 1446 C C . SER B 1 75 ? -11.156 8.742 17.625 1 97.06 75 SER B C 1
ATOM 1448 O O . SER B 1 75 ? -11.367 7.531 17.516 1 97.06 75 SER B O 1
ATOM 1450 N N . GLY B 1 76 ? -10.102 9.297 18.266 1 98.06 76 GLY B N 1
ATOM 1451 C CA . GLY B 1 76 ? -9.141 8.445 18.938 1 98.06 76 GLY B CA 1
ATOM 1452 C C . GLY B 1 76 ? -8.039 7.941 18.031 1 98.06 76 GLY B C 1
ATOM 1453 O O . GLY B 1 76 ? -7.137 7.223 18.469 1 98.06 76 GLY B O 1
ATOM 1454 N N . CYS B 1 77 ? -8.086 8.32 16.812 1 98.56 77 CYS B N 1
ATOM 1455 C CA . CYS B 1 77 ? -7.082 7.863 15.852 1 98.56 77 CYS B CA 1
ATOM 1456 C C . CYS B 1 77 ? -6.191 9.023 15.414 1 98.56 77 CYS B C 1
ATOM 1458 O O . CYS B 1 77 ? -6.652 10.156 15.312 1 98.56 77 CYS B O 1
ATOM 1460 N N . THR B 1 78 ? -4.957 8.719 15.125 1 98.62 78 THR B N 1
ATOM 1461 C CA . THR B 1 78 ? -3.977 9.672 14.617 1 98.62 78 THR B CA 1
ATOM 1462 C C . THR B 1 78 ? -3.168 9.07 13.477 1 98.62 78 THR B C 1
ATOM 1464 O O . THR B 1 78 ? -2.66 7.953 13.586 1 98.62 78 THR B O 1
ATOM 1467 N N . LEU B 1 79 ? -3.072 9.82 12.398 1 98.75 79 LEU B N 1
ATOM 1468 C CA . LEU B 1 79 ? -2.234 9.406 11.281 1 98.75 79 LEU B CA 1
ATOM 1469 C C . LEU B 1 79 ? -0.816 9.945 11.43 1 98.75 79 LEU B C 1
ATOM 1471 O O . LEU B 1 79 ? -0.624 11.141 11.656 1 98.75 79 LEU B O 1
ATOM 1475 N N . TYR B 1 80 ? 0.13 9.094 11.336 1 98.69 80 TYR B N 1
ATOM 1476 C CA . TYR B 1 80 ? 1.536 9.477 11.25 1 98.69 80 TYR B CA 1
ATOM 1477 C C . TYR B 1 80 ? 2.111 9.125 9.883 1 98.69 80 TYR B C 1
ATOM 1479 O O . TYR B 1 80 ? 1.783 8.078 9.312 1 98.69 80 TYR B O 1
ATOM 1487 N N . ILE B 1 81 ? 2.996 10 9.414 1 98.44 81 ILE B N 1
ATOM 1488 C CA . ILE B 1 81 ? 3.76 9.695 8.203 1 98.44 81 ILE B CA 1
ATOM 1489 C C . ILE B 1 81 ? 5.254 9.711 8.523 1 98.44 81 ILE B C 1
ATOM 1491 O O . ILE B 1 81 ? 5.668 10.234 9.562 1 98.44 81 ILE B O 1
ATOM 1495 N N . TYR B 1 82 ? 5.984 9.094 7.652 1 97.62 82 TYR B N 1
ATOM 1496 C CA . TYR B 1 82 ? 7.406 8.875 7.91 1 97.62 82 TYR B CA 1
ATOM 1497 C C . TYR B 1 82 ? 8.227 9.094 6.645 1 97.62 82 TYR B C 1
ATOM 1499 O O . TYR B 1 82 ? 7.762 8.805 5.539 1 97.62 82 TYR B O 1
ATOM 1507 N N . ARG B 1 83 ? 9.445 9.492 6.816 1 95.5 83 ARG B N 1
ATOM 1508 C CA . ARG B 1 83 ? 10.352 9.672 5.691 1 95.5 83 ARG B CA 1
ATOM 1509 C C . ARG B 1 83 ? 11.148 8.406 5.418 1 95.5 83 ARG B C 1
ATOM 1511 O O . ARG B 1 83 ? 11.719 8.242 4.336 1 95.5 83 ARG B O 1
ATOM 1518 N N . ASN B 1 84 ? 11.18 7.598 6.41 1 93.69 84 ASN B N 1
ATOM 1519 C CA . ASN B 1 84 ? 11.898 6.336 6.258 1 93.69 84 ASN B CA 1
ATOM 1520 C C . ASN B 1 84 ? 10.938 5.156 6.125 1 93.69 84 ASN B C 1
ATOM 1522 O O . ASN B 1 84 ? 9.727 5.332 6.18 1 93.69 84 ASN B O 1
ATOM 1526 N N . LEU B 1 85 ? 11.492 3.922 5.996 1 93.88 85 LEU B N 1
ATOM 1527 C CA . LEU B 1 85 ? 10.672 2.77 5.641 1 93.88 85 LEU B CA 1
ATOM 1528 C C . LEU B 1 85 ? 10.289 1.974 6.883 1 93.88 85 LEU B C 1
ATOM 1530 O O . LEU B 1 85 ? 9.531 1.006 6.797 1 93.88 85 LEU B O 1
ATOM 1534 N N . GLN B 1 86 ? 10.688 2.305 8.07 1 91.69 86 GLN B N 1
ATOM 1535 C CA . GLN B 1 86 ? 10.539 1.457 9.25 1 91.69 86 GLN B CA 1
ATOM 1536 C C . GLN B 1 86 ? 9.453 1.994 10.18 1 91.69 86 GLN B C 1
ATOM 1538 O O . GLN B 1 86 ? 8.984 1.287 11.078 1 91.69 86 GLN B O 1
ATOM 1543 N N . CYS B 1 87 ? 8.969 3.115 10 1 94.81 87 CYS B N 1
ATOM 1544 C CA . CYS B 1 87 ? 7.949 3.748 10.828 1 94.81 87 CYS B CA 1
ATOM 1545 C C . CYS B 1 87 ? 8.367 3.771 12.297 1 94.81 87 CYS B C 1
ATOM 1547 O O . CYS B 1 87 ? 7.527 3.664 13.188 1 94.81 87 CYS B O 1
ATOM 1549 N N . HIS B 1 88 ? 9.531 3.621 12.672 1 87.75 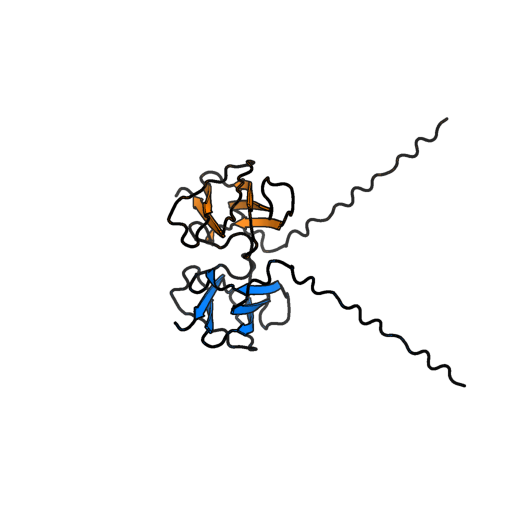88 HIS B N 1
ATOM 1550 C CA . HIS B 1 88 ? 9.922 3.562 14.078 1 87.75 88 HIS B CA 1
ATOM 1551 C C . HIS B 1 88 ? 10.531 4.887 14.531 1 87.75 88 HIS B C 1
ATOM 1553 O O . HIS B 1 88 ? 10.484 5.223 15.719 1 87.75 88 HIS B O 1
ATOM 1559 N N . SER B 1 89 ? 11.078 5.605 13.57 1 87.81 89 SER B N 1
ATOM 1560 C CA . SER B 1 89 ? 11.75 6.812 14.047 1 87.81 89 SER B CA 1
ATOM 1561 C C . SER B 1 89 ? 11.164 8.062 13.398 1 87.81 89 SER B C 1
ATOM 1563 O O . SER B 1 89 ? 10.773 8.039 12.227 1 87.81 89 SER B O 1
ATOM 1565 N N . GLU B 1 90 ? 11.016 9.141 14.219 1 91.94 90 GLU B N 1
ATOM 1566 C CA . GLU B 1 90 ? 10.648 10.508 13.836 1 91.94 90 GLU B CA 1
ATOM 1567 C C . GLU B 1 90 ? 9.273 10.547 13.195 1 91.94 90 GLU B C 1
ATOM 1569 O O . GLU B 1 90 ? 9.117 11.023 12.062 1 91.94 90 GLU B O 1
ATOM 1574 N N . PRO B 1 91 ? 8.227 10.086 13.914 1 97.5 91 PRO B N 1
ATOM 1575 C CA . PRO B 1 91 ? 6.875 10.195 13.367 1 97.5 91 PRO B CA 1
ATOM 1576 C C . PRO B 1 91 ? 6.441 11.648 13.156 1 97.5 91 PRO B C 1
ATOM 1578 O O . PRO B 1 91 ? 6.785 12.516 13.961 1 97.5 91 PRO B O 1
ATOM 1581 N N . ILE B 1 92 ? 5.773 11.914 12.055 1 98.38 92 ILE B N 1
ATOM 1582 C CA . ILE B 1 92 ? 5.16 13.203 11.781 1 98.38 92 ILE B CA 1
ATOM 1583 C C . ILE B 1 92 ? 3.641 13.07 11.812 1 98.38 92 ILE B C 1
ATOM 1585 O O . ILE B 1 92 ? 3.055 12.383 10.977 1 98.38 92 ILE B O 1
ATOM 1589 N N . GLU B 1 93 ? 3.041 13.664 12.711 1 98.56 93 GLU B N 1
ATOM 1590 C CA 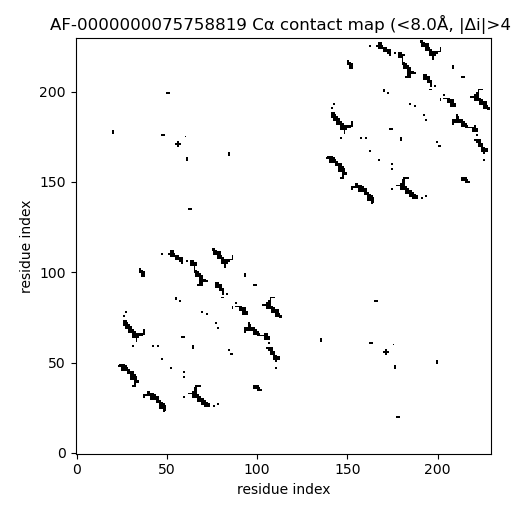. GLU B 1 93 ? 1.584 13.633 12.797 1 98.56 93 GLU B CA 1
ATOM 1591 C C . GLU B 1 93 ? 0.946 14.445 11.672 1 98.56 93 GLU B C 1
ATOM 1593 O O . GLU B 1 93 ? 1.42 15.531 11.336 1 98.56 93 GLU B O 1
ATOM 1598 N N . VAL B 1 94 ? -0.101 13.945 11.133 1 98.88 94 VAL B N 1
ATOM 1599 C CA . VAL B 1 94 ? -0.908 14.695 10.172 1 98.88 94 VAL B CA 1
ATOM 1600 C C . VAL B 1 94 ? -2.264 15.031 10.789 1 98.88 94 VAL B C 1
ATOM 1602 O O . VAL B 1 94 ? -3.182 14.211 10.773 1 98.88 94 VAL B O 1
ATOM 1605 N N . PRO B 1 95 ? -2.43 16.25 11.297 1 98.5 95 PRO B N 1
ATOM 1606 C CA . PRO B 1 95 ? -3.701 16.609 11.938 1 98.5 95 PRO B CA 1
ATOM 1607 C C . PRO B 1 95 ? -4.84 16.766 10.93 1 98.5 95 PRO B C 1
ATOM 1609 O O . PRO B 1 95 ? -4.59 17.016 9.742 1 98.5 95 PRO B O 1
ATOM 1612 N N . LEU B 1 96 ? -6.086 16.609 11.414 1 98.62 96 LEU B N 1
ATOM 1613 C CA . LEU B 1 96 ? -7.289 16.766 10.602 1 98.62 96 LEU B CA 1
ATOM 1614 C C . LEU B 1 96 ? -7.305 18.141 9.93 1 98.62 96 LEU B C 1
ATOM 1616 O O . LEU B 1 96 ? -7.078 19.156 10.578 1 98.62 96 LEU B O 1
ATOM 1620 N N . MET B 1 97 ? -7.484 18.172 8.617 1 98.25 97 MET B N 1
ATOM 1621 C CA . MET B 1 97 ? -7.711 19.359 7.793 1 98.25 97 MET B CA 1
ATOM 1622 C C . MET B 1 97 ? -6.496 20.281 7.82 1 98.25 97 MET B C 1
ATOM 1624 O O . MET B 1 97 ? -6.633 21.5 7.668 1 98.25 97 MET B O 1
ATOM 1628 N N . LYS B 1 98 ? -5.352 19.781 8.078 1 98.75 98 LYS B N 1
ATOM 1629 C CA . LYS B 1 98 ? -4.098 20.516 8 1 98.75 98 LYS B CA 1
ATOM 1630 C C . LYS B 1 98 ? -3.191 19.953 6.906 1 98.75 98 LYS B C 1
ATOM 1632 O O . LYS B 1 98 ? -3.125 18.75 6.715 1 98.75 98 LYS B O 1
ATOM 1637 N N . CYS B 1 99 ? -2.496 20.906 6.32 1 98.88 99 CYS B N 1
ATOM 1638 C CA . CYS B 1 99 ? -1.516 20.516 5.312 1 98.88 99 CYS B CA 1
ATOM 1639 C C . CYS B 1 99 ? -0.165 20.219 5.953 1 98.88 99 CYS B C 1
ATOM 1641 O O . CYS B 1 99 ? 0.446 21.094 6.562 1 98.88 99 CYS B O 1
ATOM 1643 N N . VAL B 1 100 ? 0.305 19.016 5.883 1 98.88 100 VAL B N 1
ATOM 1644 C CA . VAL B 1 100 ? 1.666 18.656 6.258 1 98.88 100 VAL B CA 1
ATOM 1645 C C . VAL B 1 100 ? 2.535 18.547 5.004 1 98.88 100 VAL B C 1
ATOM 1647 O O . VAL B 1 100 ? 2.215 17.797 4.082 1 98.88 100 VAL B O 1
ATOM 1650 N N . SER B 1 101 ? 3.611 19.234 5.008 1 98.69 101 SER B N 1
ATOM 1651 C CA . SER B 1 101 ? 4.379 19.422 3.781 1 98.69 101 SER B CA 1
ATOM 1652 C C . SER B 1 101 ? 5.875 19.484 4.07 1 98.69 101 SER B C 1
ATOM 1654 O O . SER B 1 101 ? 6.285 19.875 5.168 1 98.69 101 SER B O 1
ATOM 1656 N N . GLY B 1 102 ? 6.652 19.047 3.062 1 97.56 102 GLY B N 1
ATOM 1657 C CA . GLY B 1 102 ? 8.102 19.125 3.184 1 97.56 102 GLY B CA 1
ATOM 1658 C C . GLY B 1 102 ? 8.812 19.016 1.85 1 97.56 102 GLY B C 1
ATOM 1659 O O . GLY B 1 102 ? 8.203 18.672 0.836 1 97.56 102 GLY B O 1
ATOM 1660 N N . GLU B 1 103 ? 10.086 19.328 1.895 1 96.12 103 GLU B N 1
ATOM 1661 C CA . GLU B 1 103 ? 10.906 19.234 0.69 1 96.12 103 GLU B CA 1
ATOM 1662 C C . GLU B 1 103 ? 11.227 17.781 0.346 1 96.12 103 GLU B C 1
ATOM 1664 O O . GLU B 1 103 ? 11.367 17.438 -0.828 1 96.12 103 GLU B O 1
ATOM 1669 N N . HIS B 1 104 ? 11.289 17.016 1.336 1 95.69 104 HIS B N 1
ATOM 1670 C CA . HIS B 1 104 ? 11.617 15.602 1.129 1 95.69 104 HIS B CA 1
ATOM 1671 C C . HIS B 1 104 ? 10.359 14.742 1.095 1 95.69 104 HIS B C 1
ATOM 1673 O O . HIS B 1 104 ? 9.32 15.141 1.621 1 95.69 104 HIS B O 1
ATOM 1679 N N . GLU B 1 105 ? 10.5 13.641 0.472 1 96.19 105 GLU B N 1
ATOM 1680 C CA . GLU B 1 105 ? 9.352 12.758 0.313 1 96.19 105 GLU B CA 1
ATOM 1681 C C . GLU B 1 105 ? 8.992 12.07 1.629 1 96.19 105 GLU B C 1
ATOM 1683 O O . GLU B 1 105 ? 9.867 11.836 2.467 1 96.19 105 GLU B O 1
ATOM 1688 N N . TYR B 1 106 ? 7.738 11.805 1.809 1 97.12 106 TYR B N 1
ATOM 1689 C CA . TYR B 1 106 ? 7.219 10.891 2.814 1 97.12 106 TYR B CA 1
ATOM 1690 C C . TYR B 1 106 ? 7 9.5 2.227 1 97.12 106 TYR B C 1
ATOM 1692 O O . TYR B 1 106 ? 6.43 9.359 1.142 1 97.12 106 TYR B O 1
ATOM 1700 N N . LYS B 1 107 ? 7.449 8.508 2.947 1 95.94 107 LYS B N 1
ATOM 1701 C CA . LYS B 1 107 ? 7.504 7.199 2.311 1 95.94 107 LYS B CA 1
ATOM 1702 C C . LYS B 1 107 ? 6.457 6.258 2.902 1 95.94 107 LYS B C 1
ATOM 1704 O O . LYS B 1 107 ? 5.922 5.395 2.201 1 95.94 107 LYS B O 1
ATOM 1709 N N . MET B 1 108 ? 6.219 6.328 4.199 1 97.12 108 MET B N 1
ATOM 1710 C CA . MET B 1 108 ? 5.348 5.379 4.887 1 97.12 108 MET B CA 1
ATOM 1711 C C . MET B 1 108 ? 4.285 6.105 5.703 1 97.12 108 MET B C 1
ATOM 1713 O O . MET B 1 108 ? 4.438 7.289 6.016 1 97.12 108 MET B O 1
ATOM 1717 N N . TYR B 1 109 ? 3.258 5.391 6.012 1 97.12 109 TYR B N 1
ATOM 1718 C CA . TYR B 1 109 ? 2.305 5.891 6.992 1 97.12 109 TYR B CA 1
ATOM 1719 C C . TYR B 1 109 ? 1.912 4.797 7.98 1 97.12 109 TYR B C 1
ATOM 1721 O O . TYR B 1 109 ? 2.119 3.611 7.715 1 97.12 109 TYR B O 1
ATOM 1729 N N . LYS B 1 110 ? 1.4 5.215 9.078 1 97.62 110 LYS B N 1
ATOM 1730 C CA . LYS B 1 110 ? 0.823 4.367 10.117 1 97.62 110 LYS B CA 1
ATOM 1731 C C . LYS B 1 110 ? -0.35 5.062 10.805 1 97.62 110 LYS B C 1
ATOM 1733 O O . LYS B 1 110 ? -0.23 6.207 11.25 1 97.62 110 LYS B O 1
ATOM 1738 N N . LEU B 1 111 ? -1.452 4.41 10.828 1 97.94 111 LEU B N 1
ATOM 1739 C CA . LEU B 1 111 ? -2.59 4.875 11.609 1 97.94 111 LEU B CA 1
ATOM 1740 C C . LEU B 1 111 ? -2.598 4.234 12.992 1 97.94 111 LEU B C 1
ATOM 1742 O O . LEU B 1 111 ? -2.535 3.008 13.117 1 97.94 111 LEU B O 1
ATOM 1746 N N . VAL B 1 112 ? -2.615 5.035 13.969 1 98.19 112 VAL B N 1
ATOM 1747 C CA . VAL B 1 112 ? -2.645 4.539 15.344 1 98.19 112 VAL B CA 1
ATOM 1748 C C . VAL B 1 112 ? -3.951 4.957 16.016 1 98.19 112 VAL B C 1
ATOM 1750 O O . VAL B 1 112 ? -4.359 6.117 15.93 1 98.19 112 VAL B O 1
ATOM 1753 N N . CYS B 1 113 ? -4.613 4.078 16.641 1 97.94 113 CYS B N 1
ATOM 1754 C CA . CYS B 1 113 ? -5.867 4.359 17.328 1 97.94 113 CYS B CA 1
ATOM 1755 C C . CYS B 1 113 ? -5.805 3.9 18.781 1 97.94 113 CYS B C 1
ATOM 1757 O O . CYS B 1 113 ? -5.152 2.904 19.094 1 97.94 113 CYS B O 1
ATOM 1759 N N . ASP B 1 114 ? -6.484 4.691 19.531 1 92.75 114 ASP B N 1
ATOM 1760 C CA . ASP B 1 114 ? -6.566 4.371 20.953 1 92.75 114 ASP B CA 1
ATOM 1761 C C . ASP B 1 114 ? -7.359 3.086 21.172 1 92.75 114 ASP B C 1
ATOM 1763 O O . ASP B 1 114 ? -8.266 2.766 20.406 1 92.75 114 ASP B O 1
ATOM 1767 N N . ASP B 1 115 ? -6.992 2.154 22.062 1 75.56 115 ASP B N 1
ATOM 1768 C CA . ASP B 1 115 ? -7.668 0.92 22.453 1 75.56 115 ASP B CA 1
ATOM 1769 C C . ASP B 1 115 ? -9.031 1.213 23.078 1 75.56 115 ASP B C 1
ATOM 1771 O O . ASP B 1 115 ? -9.227 2.271 23.672 1 75.56 115 ASP B O 1
#